Protein 6QP0 (pdb70)

Secondary structure (DSSP, 8-state):
-EEEEEESTTSSHHHHHHHHHHHHHHHHH---EEEEEETTTTT--GGGG---S--SSPPHHHHHHHHHHHHHHH-BTTEEEEEES----HHHHHHHHHHHHHTTS-EEEEEE-S-HHHHHHHHHHHHH-----SSPPPPHHHHHHHHHT-----TTSTTT-SEEEE-TT--HHHHHHHHHHHHHHT--

InterPro domains:
  IPR013641 Protein KTI12/L-seryl-tRNA(Sec) kinase [PF08433] (1-371)
  IPR027417 P-loop containing nucleoside triphosphate hydrolase [G3DSA:3.40.50.300] (1-270)
  IPR027417 P-loop containing nucleoside triphosphate hydrolase [SSF52540] (1-246)

Nearest PDB structures (foldseek):
  6qp0-assembly1_A  TM=1.005E+00  e=3.901E-40  Thermochaetoides thermophila
  9drz-assembly3_C  TM=7.271E-01  e=3.271E-06  Lichtheimia corymbifera
  2pez-assembly1_A  TM=6.808E-01  e=1.837E-05  Homo sapiens
  1x6v-assembly1_B  TM=7.126E-01  e=7.497E-05  Homo sapiens
  1m7h-assembly1_B  TM=6.352E-01  e=1.173E-04  Penicillium chrysogenum

Foldseek 3Di:
DEEAEAEAAQFCLVVLLVVLQVVQVCVVVCPAAEEEEECLVLVNWLVLQPDVDDDPDDHVVVSLVSLLVVCLVADALRYYYYYRYNCQDPVSLVVVCVSNVVRVFHYEYEYGGQDPVVSVVLLVVLVVPDGSDPSRHDDPNSRVVRVVSGHDQDCVDPSHPPYHYDHPPQDPVSSVVRSVVVVVRRDD

B-factor: mean 54.08, std 17.24, range [18.08, 136.38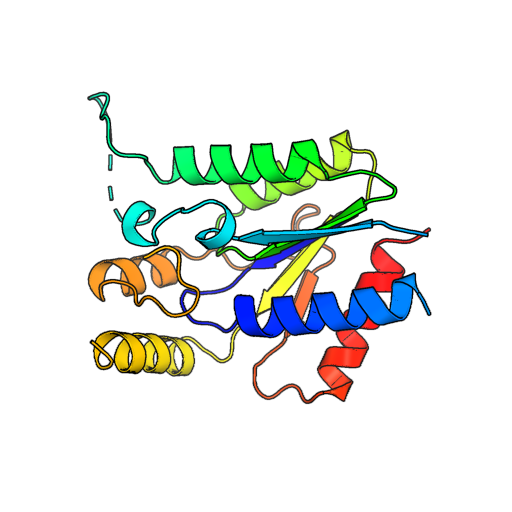]

Radius of gyration: 16.16 Å; Cα contacts (8 Å, |Δi|>4): 309; chains: 1; bounding box: 48×45×38 Å

Structure (mmCIF, N/CA/C/O backbone):
data_6QP0
#
_entry.id   6QP0
#
_cell.length_a   71.020
_cell.length_b   71.020
_cell.length_c   88.570
_cell.angle_alpha   90.00
_cell.angle_beta   90.00
_cell.angle_gamma   120.00
#
_symmetry.space_group_name_H-M   'P 31 2 1'
#
loop_
_entity.id
_entity.type
_entity.pdbx_description
1 polymer 'Putative chromatin binding protein'
2 non-polymer "ADENOSINE-5'-DIPHOSPHATE"
3 non-polymer 'ALUMINUM FLUORIDE'
4 non-polymer 'MAGNESIUM ION'
5 non-polymer '2-(N-MORPHOLINO)-ETHANESULFONIC ACID'
6 water water
#
loop_
_atom_site.group_PDB
_atom_site.id
_atom_site.type_symbol
_atom_site.label_atom_id
_atom_site.label_alt_id
_atom_site.label_comp_id
_atom_site.label_asym_id
_atom_site.label_entity_id
_atom_site.label_seq_id
_atom_site.pdbx_PDB_ins_code
_atom_site.Cartn_x
_atom_site.Cartn_y
_atom_site.Cartn_z
_atom_site.occupancy
_atom_site.B_iso_or_equiv
_atom_site.auth_seq_id
_atom_site.auth_comp_id
_atom_site.auth_asym_id
_atom_site.auth_atom_id
_atom_site.pdbx_PDB_model_num
ATOM 1 N N . PRO A 1 3 ? -11.140 48.096 38.303 1.00 43.10 2 PRO A N 1
ATOM 2 C CA . PRO A 1 3 ? -10.236 47.664 39.373 1.00 42.18 2 PRO A CA 1
ATOM 3 C C . PRO A 1 3 ? -9.546 46.339 39.088 1.00 40.37 2 PRO A C 1
ATOM 4 O O . PRO A 1 3 ? -10.096 45.492 38.387 1.00 40.52 2 PRO A O 1
ATOM 15 N N . LEU A 1 4 ? -8.347 46.171 39.639 1.00 38.89 3 LEU A N 1
ATOM 16 C CA . LEU A 1 4 ? -7.564 44.955 39.476 1.00 37.24 3 LEU A CA 1
ATOM 17 C C . LEU A 1 4 ? -7.374 44.297 40.834 1.00 37.67 3 LEU A C 1
ATOM 18 O O . LEU A 1 4 ? -7.049 44.971 41.818 1.00 38.21 3 LEU A O 1
ATOM 34 N N . ILE A 1 5 ? -7.579 42.986 40.883 1.00 37.78 4 ILE A N 1
ATOM 35 C CA . ILE A 1 5 ? -7.388 42.194 42.091 1.00 40.04 4 ILE A CA 1
ATOM 36 C C . ILE A 1 5 ? -6.374 41.112 41.749 1.00 39.01 4 ILE A C 1
ATOM 37 O O . ILE A 1 5 ? -6.695 40.155 41.032 1.00 37.27 4 ILE A O 1
ATOM 53 N N . VAL A 1 6 ? -5.154 41.263 42.253 1.00 42.27 5 VAL A N 1
ATOM 54 C CA . VAL A 1 6 ? -4.074 40.329 41.962 1.00 39.62 5 VAL A CA 1
ATOM 55 C C . VAL A 1 6 ? -4.145 39.194 42.977 1.00 39.32 5 VAL A C 1
ATOM 56 O O . VAL A 1 6 ? -3.844 39.382 44.158 1.00 41.09 5 VAL A O 1
ATOM 69 N N . VAL A 1 7 ? -4.558 38.020 42.519 1.00 33.85 6 VAL A N 1
ATOM 70 C CA . VAL A 1 7 ? -4.471 36.813 43.329 1.00 34.24 6 VAL A CA 1
ATOM 71 C C . VAL A 1 7 ? -3.039 36.298 43.277 1.00 32.47 6 VAL A C 1
ATOM 72 O O . VAL A 1 7 ? -2.337 36.449 42.271 1.00 31.06 6 VAL A O 1
ATOM 85 N N . THR A 1 8 ? -2.594 35.697 44.376 1.00 36.50 7 THR A N 1
ATOM 86 C CA . THR A 1 8 ? -1.229 35.198 44.454 1.00 36.61 7 THR A CA 1
ATOM 87 C C . THR A 1 8 ? -1.172 34.074 45.478 1.00 39.58 7 THR A C 1
ATOM 88 O O . THR A 1 8 ? -1.939 34.055 46.443 1.00 43.65 7 THR A O 1
ATOM 99 N N . GLY A 1 9 ? -0.255 33.146 45.251 1.00 36.91 8 GLY A N 1
ATOM 100 C CA . GLY A 1 9 ? -0.110 32.017 46.143 1.00 39.14 8 GLY A CA 1
ATOM 101 C C . GLY A 1 9 ? 0.819 30.987 45.543 1.00 40.13 8 GLY A C 1
ATOM 102 O O . GLY A 1 9 ? 1.322 31.137 44.426 1.00 37.76 8 GLY A O 1
ATOM 106 N N . LEU A 1 10 ? 1.039 29.934 46.316 1.00 47.05 9 LEU A N 1
ATOM 107 C CA . LEU A 1 10 ? 1.889 28.838 45.888 1.00 48.47 9 LEU A CA 1
ATOM 108 C C . LEU A 1 10 ? 1.159 27.980 44.866 1.00 46.99 9 LEU A C 1
ATOM 109 O O . LEU A 1 10 ? -0.056 28.086 44.689 1.00 49.96 9 LEU A O 1
ATOM 125 N N . PRO A 1 11 ? 1.884 27.114 44.164 1.00 40.66 10 PRO A N 1
ATOM 126 C CA . PRO A 1 11 ? 1.218 26.134 43.299 1.00 39.67 10 PRO A CA 1
ATOM 127 C C . PRO A 1 11 ? 0.267 25.261 44.105 1.00 41.34 10 PRO A C 1
ATOM 128 O O . PRO A 1 11 ? 0.624 24.732 45.159 1.00 39.73 10 PRO A O 1
ATOM 139 N N . SER A 1 12 ? -0.957 25.115 43.598 1.00 43.21 11 SER A N 1
ATOM 140 C CA . SER A 1 12 ? -1.972 24.272 44.230 1.00 47.39 11 SER A CA 1
ATOM 141 C C . SER A 1 12 ? -2.272 24.741 45.653 1.00 47.48 11 SER A C 1
ATOM 142 O O . SER A 1 12 ? -2.467 23.936 46.567 1.00 49.93 11 SER A O 1
ATOM 150 N N . SER A 1 13 ? -2.324 26.057 45.839 1.00 43.72 12 SER A N 1
ATOM 151 C CA . SER A 1 13 ? -2.604 26.651 47.138 1.00 42.46 12 SER A CA 1
ATOM 152 C C . SER A 1 13 ? -4.051 27.106 47.283 1.00 44.23 12 SER A C 1
ATOM 153 O O . SER A 1 13 ? -4.424 27.605 48.349 1.00 46.11 12 SER A O 1
ATOM 161 N N . GLY A 1 14 ? -4.867 26.947 46.248 1.00 39.47 13 GLY A N 1
ATOM 162 C CA . GLY A 1 14 ? -6.258 27.339 46.303 1.00 41.00 13 GLY A CA 1
ATOM 163 C C . GLY A 1 14 ? -6.597 28.642 45.614 1.00 40.49 13 GLY A C 1
ATOM 164 O O . GLY A 1 14 ? -7.660 29.207 45.897 1.00 42.28 13 GLY A O 1
ATOM 168 N N . LYS A 1 15 ? -5.735 29.134 44.723 1.00 47.89 14 LYS A N 1
ATOM 169 C CA . LYS A 1 15 ? -6.017 30.378 44.015 1.00 46.51 14 LYS A CA 1
ATOM 170 C C . LYS A 1 15 ? -7.326 30.281 43.241 1.00 46.80 14 LYS A C 1
ATOM 171 O O . LYS A 1 15 ? -8.232 31.105 43.415 1.00 46.95 14 LYS A O 1
ATOM 190 N N . THR A 1 16 ? -7.441 29.273 42.371 1.00 47.03 15 THR A N 1
ATOM 191 C CA . THR A 1 16 ? -8.634 29.145 41.541 1.00 47.39 15 THR A CA 1
ATOM 192 C C . THR A 1 16 ? -9.883 28.992 42.400 1.00 48.99 15 THR A C 1
ATOM 193 O O . THR A 1 16 ? -10.930 29.576 42.099 1.00 49.13 15 THR A O 1
ATOM 203 N N . THR A 1 17 ? -9.789 28.216 43.481 1.00 50.35 16 THR A N 1
ATOM 204 C CA . THR A 1 17 ? -10.946 27.999 44.341 1.00 52.08 16 THR A CA 1
ATOM 205 C C . THR A 1 17 ? -11.407 29.305 44.975 1.00 51.91 16 THR A C 1
ATOM 206 O O . THR A 1 17 ? -12.600 29.631 44.957 1.00 52.65 16 THR A O 1
ATOM 217 N N . ARG A 1 18 ? -10.471 30.075 45.536 1.00 51.07 17 ARG A N 1
ATOM 218 C CA . ARG A 1 18 ? -10.826 31.367 46.113 1.00 51.01 17 ARG A CA 1
ATOM 219 C C . ARG A 1 18 ? -11.234 32.371 45.041 1.00 49.79 17 ARG A C 1
ATOM 220 O O . ARG A 1 18 ? -12.118 33.202 45.278 1.00 50.31 17 ARG A O 1
ATOM 241 N N . ALA A 1 19 ? -10.607 32.316 43.862 1.00 48.31 18 ALA A N 1
ATOM 242 C CA . ALA A 1 19 ? -10.949 33.256 42.799 1.00 47.24 18 ALA A CA 1
ATOM 243 C C . ALA A 1 19 ? -12.394 33.078 42.348 1.00 48.24 18 ALA A C 1
ATOM 244 O O . ALA A 1 19 ? -13.095 34.061 42.080 1.00 48.19 18 ALA A O 1
ATOM 251 N N . ARG A 1 20 ? -12.857 31.830 42.251 1.00 51.01 19 ARG A N 1
ATOM 252 C CA . ARG A 1 20 ? -14.256 31.584 41.920 1.00 53.57 19 ARG A CA 1
ATOM 253 C C . ARG A 1 20 ? -15.175 32.213 42.958 1.00 56.24 19 ARG A C 1
ATOM 254 O O . ARG A 1 20 ? -16.129 32.921 42.615 1.00 57.27 19 ARG A O 1
ATOM 275 N N . GLN A 1 21 ? -14.898 31.962 44.242 1.00 56.31 20 GLN A N 1
ATOM 276 C CA . GLN A 1 21 ? -15.695 32.555 45.310 1.00 56.33 20 GLN A CA 1
ATOM 277 C C . GLN A 1 21 ? -15.721 34.073 45.197 1.00 54.51 20 GLN A C 1
ATOM 278 O O . GLN A 1 21 ? -16.783 34.696 45.333 1.00 55.74 20 GLN A O 1
ATOM 292 N N . LEU A 1 22 ? -14.564 34.686 44.947 1.00 51.64 21 LEU A N 1
ATOM 293 C CA . LEU A 1 22 ? -14.515 36.133 44.781 1.00 50.94 21 LEU A CA 1
ATOM 294 C C . LEU A 1 22 ? -15.396 36.580 43.623 1.00 50.71 21 LEU A C 1
ATOM 295 O O . LEU A 1 22 ? -16.132 37.568 43.739 1.00 51.36 21 LEU A O 1
ATOM 311 N N . TYR A 1 23 ? -15.333 35.868 42.494 1.00 49.96 22 TYR A N 1
ATOM 312 C CA . TYR A 1 23 ? -16.179 36.198 41.352 1.00 49.92 22 TYR A CA 1
ATOM 313 C C . TYR A 1 23 ? -17.651 36.160 41.740 1.00 51.83 22 TYR A C 1
ATOM 314 O O . TYR A 1 23 ? -18.383 37.137 41.542 1.00 52.27 22 TYR A O 1
ATOM 332 N N . ALA A 1 24 ? -18.104 35.033 42.296 1.00 53.13 23 ALA A N 1
ATOM 333 C CA . ALA A 1 24 ? -19.493 34.921 42.725 1.00 55.12 23 ALA A CA 1
ATOM 334 C C . ALA A 1 24 ? -19.865 36.043 43.683 1.00 55.99 23 ALA A C 1
ATOM 335 O O . ALA A 1 24 ? -20.936 36.647 43.562 1.00 57.08 23 ALA A O 1
ATOM 342 N N . TYR A 1 25 ? -18.987 36.341 44.645 1.00 55.67 24 TYR A N 1
ATOM 343 C CA . TYR A 1 25 ? -19.235 37.458 45.550 1.00 58.88 24 TYR A CA 1
ATOM 344 C C . TYR A 1 25 ? -19.369 38.763 44.775 1.00 59.76 24 TYR A C 1
ATOM 345 O O . TYR A 1 25 ? -20.344 39.502 44.941 1.00 59.41 24 TYR A O 1
ATOM 363 N N . LEU A 1 26 ? -18.388 39.069 43.926 1.00 66.01 25 LEU A N 1
ATOM 364 C CA . LEU A 1 26 ? -18.442 40.303 43.154 1.00 59.89 25 LEU A CA 1
ATOM 365 C C . LEU A 1 26 ? -19.625 40.329 42.199 1.00 59.03 25 LEU A C 1
ATOM 366 O O . LEU A 1 26 ? -20.069 41.415 41.811 1.00 54.57 25 LEU A O 1
ATOM 382 N N . GLU A 1 27 ? -20.153 39.165 41.817 1.00 54.61 26 GLU A N 1
ATOM 383 C CA . GLU A 1 27 ? -21.318 39.140 40.941 1.00 58.46 26 GLU A CA 1
ATOM 384 C C . GLU A 1 27 ? -22.572 39.582 41.686 1.00 62.56 26 GLU A C 1
ATOM 385 O O . GLU A 1 27 ? -23.363 40.376 41.163 1.00 59.63 26 GLU A O 1
ATOM 397 N N . GLU A 1 28 ? -22.770 39.089 42.913 1.00 71.47 27 GLU A N 1
ATOM 398 C CA . GLU A 1 28 ? -23.928 39.513 43.694 1.00 78.37 27 GLU A CA 1
ATOM 399 C C . GLU A 1 28 ? -23.824 40.987 44.063 1.00 80.26 27 GLU A C 1
ATOM 400 O O . GLU A 1 28 ? -24.835 41.696 44.104 1.00 84.21 27 GLU A O 1
ATOM 412 N N . ARG A 1 29 ? -22.607 41.469 44.324 1.00 73.93 28 ARG A N 1
ATOM 413 C CA . ARG A 1 29 ? -22.436 42.843 44.785 1.00 72.49 28 ARG A CA 1
ATOM 414 C C . ARG A 1 29 ? -22.645 43.839 43.651 1.00 69.68 28 ARG A C 1
ATOM 415 O O . ARG A 1 29 ? -23.182 44.930 43.868 1.00 70.87 28 ARG A O 1
ATOM 436 N N . ILE A 1 30 ? -22.225 43.488 42.431 1.00 65.27 29 ILE A N 1
ATOM 437 C CA . ILE A 1 30 ? -22.414 44.387 41.295 1.00 65.08 29 ILE A CA 1
ATOM 438 C C . ILE A 1 30 ? -23.894 44.505 40.951 1.00 69.00 29 ILE A C 1
ATOM 439 O O . ILE A 1 30 ? -24.400 45.603 40.692 1.00 66.40 29 ILE A O 1
ATOM 455 N N . ALA A 1 31 ? -24.608 43.378 40.929 1.00 74.60 30 ALA A N 1
ATOM 456 C CA . ALA A 1 31 ? -26.058 43.408 40.807 1.00 82.82 30 ALA A CA 1
ATOM 457 C C . ALA A 1 31 ? -26.734 43.750 42.126 1.00 90.48 30 ALA A C 1
ATOM 458 O O . ALA A 1 31 ? -27.887 44.197 42.122 1.00 89.80 30 ALA A O 1
ATOM 465 N N . SER A 1 32 ? -26.045 43.550 43.246 1.00 92.62 31 SER A N 1
ATOM 466 C CA . SER A 1 32 ? -26.575 43.884 44.563 1.00 99.53 31 SER A CA 1
ATOM 467 C C . SER A 1 32 ? -27.812 43.050 44.875 1.00 103.54 31 SER A C 1
ATOM 468 O O . SER A 1 32 ? -27.727 42.038 45.572 1.00 103.72 31 SER A O 1
ATOM 476 N N . GLN A 1 70 ? -22.315 50.978 37.836 1.00 81.24 69 GLN A N 1
ATOM 477 C CA . GLN A 1 70 ? -22.041 49.562 38.052 1.00 78.02 69 GLN A CA 1
ATOM 478 C C . GLN A 1 70 ? -20.733 49.162 37.374 1.00 73.44 69 GLN A C 1
ATOM 479 O O . GLN A 1 70 ? -20.041 50.003 36.799 1.00 75.42 69 GLN A O 1
ATOM 492 N N . TYR A 1 71 ? -20.406 47.872 37.432 1.00 64.23 70 TYR A N 1
ATOM 493 C CA . TYR A 1 71 ? -19.117 47.382 36.973 1.00 55.54 70 TYR A CA 1
ATOM 494 C C . TYR A 1 71 ? -19.286 46.199 36.030 1.00 52.44 70 TYR A C 1
ATOM 495 O O . TYR A 1 71 ? -20.348 45.576 35.954 1.00 52.66 70 TYR A O 1
ATOM 513 N N . ARG A 1 72 ? -18.209 45.909 35.305 1.00 47.17 71 ARG A N 1
ATOM 514 C CA . ARG A 1 72 ? -18.061 44.681 34.538 1.00 45.93 71 ARG A CA 1
ATOM 515 C C . ARG A 1 72 ? -17.064 43.777 35.253 1.00 43.36 71 ARG A C 1
ATOM 516 O O . ARG A 1 72 ? -16.058 44.253 35.791 1.00 39.61 71 ARG A O 1
ATOM 537 N N . LEU A 1 73 ? -17.340 42.477 35.251 1.00 46.47 72 LEU A N 1
ATOM 538 C CA . LEU A 1 73 ? -16.540 41.497 35.976 1.00 47.49 72 LEU A CA 1
ATOM 539 C C . LEU A 1 73 ? -15.777 40.626 34.986 1.00 47.46 72 LEU A C 1
ATOM 540 O O . LEU A 1 73 ? -16.382 40.007 34.105 1.00 47.47 72 LEU A O 1
ATOM 556 N N . HIS A 1 74 ? -14.455 40.576 35.141 1.00 45.66 73 HIS A N 1
ATOM 557 C CA . HIS A 1 74 ? -13.590 39.778 34.285 1.00 44.74 73 HIS A CA 1
ATOM 558 C C . HIS A 1 74 ? -12.765 38.815 35.130 1.00 41.01 73 HIS A C 1
ATOM 559 O O . HIS A 1 74 ? -12.354 39.139 36.248 1.00 42.08 73 HIS A O 1
ATOM 573 N N . TYR A 1 75 ? -12.519 37.628 34.577 1.00 39.05 74 TYR A N 1
ATOM 574 C CA . TYR A 1 75 ? -11.704 36.607 35.220 1.00 37.40 74 TYR A CA 1
ATOM 575 C C . TYR A 1 75 ? -10.655 36.113 34.235 1.00 37.67 74 TYR A C 1
ATOM 576 O O . TYR A 1 75 ? -10.990 35.728 33.110 1.00 39.23 74 TYR A O 1
ATOM 594 N N . ILE A 1 76 ? -9.394 36.117 34.662 1.00 36.06 75 ILE A N 1
ATOM 595 C CA . ILE A 1 76 ? -8.274 35.697 33.830 1.00 38.05 75 ILE A CA 1
ATOM 596 C C . ILE A 1 76 ? -7.413 34.728 34.626 1.00 38.22 75 ILE A C 1
ATOM 597 O O . ILE A 1 76 ? -7.239 34.889 35.838 1.00 36.61 75 ILE A O 1
ATOM 613 N N . SER A 1 77 ? -6.863 33.727 33.941 1.00 42.18 76 SER A N 1
ATOM 614 C CA . SER A 1 77 ? -5.996 32.748 34.573 1.00 43.98 76 SER A CA 1
ATOM 615 C C . SER A 1 77 ? -5.065 32.169 33.519 1.00 41.89 76 SER A C 1
ATOM 616 O O . SER A 1 77 ? -5.245 32.383 32.317 1.00 43.41 76 SER A O 1
ATOM 624 N N . ASP A 1 78 ? -4.052 31.432 33.983 1.00 35.95 77 ASP A N 1
ATOM 625 C CA . ASP A 1 78 ? -3.191 30.701 33.061 1.00 33.10 77 ASP A CA 1
ATOM 626 C C . ASP A 1 78 ? -4.014 29.772 32.176 1.00 35.45 77 ASP A C 1
ATOM 627 O O . ASP A 1 78 ? -3.737 29.631 30.978 1.00 33.71 77 ASP A O 1
ATOM 636 N N . ALA A 1 79 ? -5.046 29.144 32.747 1.00 40.32 78 ALA A N 1
ATOM 637 C CA . ALA A 1 79 ? -5.859 28.199 31.990 1.00 44.20 78 ALA A CA 1
ATOM 638 C C . ALA A 1 79 ? -6.696 28.905 30.930 1.00 43.58 78 ALA A C 1
ATOM 639 O O . ALA A 1 79 ? -6.830 28.407 29.806 1.00 45.85 78 ALA A O 1
ATOM 646 N N . THR A 1 80 ? -7.275 30.062 31.268 1.00 39.62 79 THR A N 1
ATOM 647 C CA . THR A 1 80 ? -8.073 30.795 30.291 1.00 37.53 79 THR A CA 1
ATOM 648 C C . THR A 1 80 ? -7.221 31.260 29.117 1.00 33.94 79 THR A C 1
ATOM 649 O O . THR A 1 80 ? -7.718 31.361 27.991 1.00 33.59 79 THR A O 1
ATOM 660 N N . LEU A 1 81 ? -5.948 31.554 29.364 1.00 31.59 80 LEU A N 1
ATOM 661 C CA . LEU A 1 81 ? -5.012 31.942 28.322 1.00 30.96 80 LEU A CA 1
ATOM 662 C C . LEU A 1 81 ? -4.230 30.757 27.774 1.00 31.50 80 LEU A C 1
ATOM 663 O O . LEU A 1 81 ? -3.281 30.955 27.009 1.00 32.38 80 LEU A O 1
ATOM 679 N N . SER A 1 82 ? -4.605 29.537 28.149 1.00 34.68 81 SER A N 1
ATOM 680 C CA . SER A 1 82 ? -3.939 28.329 27.668 1.00 38.12 81 SER A CA 1
ATOM 681 C C . SER A 1 82 ? -2.435 28.397 27.922 1.00 37.99 81 SER A C 1
ATOM 682 O O . SER A 1 82 ? -1.615 28.095 27.052 1.00 38.90 81 SER A O 1
ATOM 690 N N . ILE A 1 83 ? -2.076 28.804 29.135 1.00 36.07 82 ILE A N 1
ATOM 691 C CA . ILE A 1 83 ? -0.687 28.855 29.574 1.00 35.00 82 ILE A CA 1
ATOM 692 C C . ILE A 1 83 ? -0.447 27.633 30.451 1.00 37.39 82 ILE A C 1
ATOM 693 O O . ILE A 1 83 ? -0.920 27.572 31.592 1.00 38.34 82 ILE A O 1
ATOM 709 N N . SER A 1 84 ? 0.281 26.655 29.923 1.00 37.26 83 SER A N 1
ATOM 710 C CA . SER A 1 84 ? 0.573 25.449 30.683 1.00 37.74 83 SER A CA 1
ATOM 711 C C . SER A 1 84 ? 1.482 25.767 31.866 1.00 37.68 83 SER A C 1
ATOM 712 O O . SER A 1 84 ? 2.282 26.707 31.833 1.00 35.59 83 SER A O 1
ATOM 720 N N . ARG A 1 85 ? 1.352 24.964 32.924 1.00 41.50 84 ARG A N 1
ATOM 721 C CA . ARG A 1 85 ? 2.163 25.146 34.121 1.00 43.05 84 ARG A CA 1
ATOM 722 C C . ARG A 1 85 ? 3.640 24.868 33.884 1.00 43.80 84 ARG A C 1
ATOM 723 O O . ARG A 1 85 ? 4.460 25.197 34.748 1.00 43.18 84 ARG A O 1
ATOM 744 N N . SER A 1 86 ? 4.001 24.275 32.746 1.00 45.95 85 SER A N 1
ATOM 745 C CA . SER A 1 86 ? 5.390 23.932 32.473 1.00 45.45 85 SER A CA 1
ATOM 746 C C . SER A 1 86 ? 6.237 25.134 32.078 1.00 42.03 85 SER A C 1
ATOM 747 O O . SER A 1 86 ? 7.462 25.000 31.982 1.00 44.09 85 SER A O 1
ATOM 755 N N . VAL A 1 87 ? 5.626 26.301 31.856 1.00 36.44 86 VAL A N 1
ATOM 756 C CA . VAL A 1 87 ? 6.396 27.495 31.540 1.00 35.72 86 VAL A CA 1
ATOM 757 C C . VAL A 1 87 ? 7.270 27.929 32.712 1.00 35.77 86 VAL A C 1
ATOM 758 O O . VAL A 1 87 ? 8.205 28.717 32.526 1.00 35.73 86 VAL A O 1
ATOM 771 N N . TYR A 1 88 ? 6.993 27.433 33.915 1.00 39.61 87 TYR A N 1
ATOM 772 C CA . TYR A 1 88 ? 7.669 27.883 35.124 1.00 40.53 87 TYR A CA 1
ATOM 773 C C . TYR A 1 88 ? 8.915 27.069 35.452 1.00 44.06 87 TYR A C 1
ATOM 774 O O . TYR A 1 88 ? 9.440 27.187 36.564 1.00 44.96 87 TYR A O 1
ATOM 792 N N . ASP A 1 89 ? 9.406 26.265 34.514 1.00 48.09 88 ASP A N 1
ATOM 793 C CA . ASP A 1 89 ? 10.637 25.509 34.714 1.00 51.57 88 ASP A CA 1
ATOM 794 C C . ASP A 1 89 ? 11.855 26.371 34.396 1.00 52.53 88 ASP A C 1
ATOM 795 O O . ASP A 1 89 ? 12.969 26.077 34.832 1.00 54.36 88 ASP A O 1
ATOM 804 N N . ALA A 1 97 ? 19.181 30.832 27.187 1.00 69.33 96 ALA A N 1
ATOM 805 C CA . ALA A 1 97 ? 19.108 32.266 27.441 1.00 69.68 96 ALA A CA 1
ATOM 806 C C . ALA A 1 97 ? 19.723 33.048 26.283 1.00 72.34 96 ALA A C 1
ATOM 807 O O . ALA A 1 97 ? 19.106 33.971 25.750 1.00 71.70 96 ALA A O 1
ATOM 813 N N . HIS A 1 98 ? 20.947 32.673 25.901 1.00 76.10 97 HIS A N 1
ATOM 814 C CA . HIS A 1 98 ? 21.617 33.297 24.767 1.00 76.07 97 HIS A CA 1
ATOM 815 C C . HIS A 1 98 ? 21.023 32.884 23.427 1.00 71.89 97 HIS A C 1
ATOM 816 O O . HIS A 1 98 ? 21.394 33.464 22.401 1.00 73.47 97 HIS A O 1
ATOM 830 N N . VAL A 1 99 ? 20.127 31.902 23.410 1.00 66.93 98 VAL A N 1
ATOM 831 C CA . VAL A 1 99 ? 19.518 31.404 22.184 1.00 64.08 98 VAL A CA 1
ATOM 832 C C . VAL A 1 99 ? 18.029 31.712 22.216 1.00 62.49 98 VAL A C 1
ATOM 833 O O . VAL A 1 99 ? 17.373 31.554 23.252 1.00 59.67 98 VAL A O 1
ATOM 846 N N . ARG A 1 100 ? 17.499 32.153 21.079 1.00 66.67 99 ARG A N 1
ATOM 847 C CA . ARG A 1 100 ? 16.068 32.386 20.944 1.00 66.82 99 ARG A CA 1
ATOM 848 C C . ARG A 1 100 ? 15.364 31.056 20.700 1.00 65.36 99 ARG A C 1
ATOM 849 O O . ARG A 1 100 ? 15.757 30.289 19.815 1.00 69.28 99 ARG A O 1
ATOM 861 N N . SER A 1 101 ? 14.331 30.782 21.490 1.00 58.56 100 SER A N 1
ATOM 862 C CA . SER A 1 101 ? 13.579 29.540 21.403 1.00 54.00 100 SER A CA 1
ATOM 863 C C . SER A 1 101 ? 12.179 29.804 20.867 1.00 51.82 100 SER A C 1
ATOM 864 O O . SER A 1 101 ? 11.678 30.931 20.896 1.00 53.03 100 SER A O 1
ATOM 872 N N . ALA A 1 102 ? 11.550 28.741 20.364 1.00 49.79 101 ALA A N 1
ATOM 873 C CA . ALA A 1 102 ? 10.172 28.821 19.901 1.00 46.07 101 ALA A CA 1
ATOM 874 C C . ALA A 1 102 ? 9.166 28.468 20.988 1.00 44.83 101 ALA A C 1
ATOM 875 O O . ALA A 1 102 ? 8.001 28.871 20.891 1.00 44.73 101 ALA A O 1
ATOM 882 N N . ASN A 1 103 ? 9.582 27.734 22.014 1.00 44.63 102 ASN A N 1
ATOM 883 C CA . ASN A 1 103 ? 8.691 27.389 23.111 1.00 44.42 102 ASN A CA 1
ATOM 884 C C . ASN A 1 103 ? 8.534 28.575 24.054 1.00 43.31 102 ASN A C 1
ATOM 885 O O . ASN A 1 103 ? 9.510 29.245 24.405 1.00 45.37 102 ASN A O 1
ATOM 896 N N . ALA A 1 104 ? 7.293 28.831 24.462 1.00 40.16 103 ALA A N 1
ATOM 897 C CA . ALA A 1 104 ? 7.003 30.001 25.276 1.00 38.36 103 ALA A CA 1
ATOM 898 C C . ALA A 1 104 ? 7.745 29.935 26.605 1.00 37.20 103 ALA A C 1
ATOM 899 O O . ALA A 1 104 ? 7.869 28.871 27.219 1.00 36.26 103 ALA A O 1
ATOM 906 N N . SER A 1 105 ? 8.243 31.087 27.040 1.00 38.61 104 SER A N 1
ATOM 907 C CA . SER A 1 105 ? 8.934 31.221 28.311 1.00 39.41 104 SER A CA 1
ATOM 908 C C . SER A 1 105 ? 7.992 31.798 29.362 1.00 39.99 104 SER A C 1
ATOM 909 O O . SER A 1 105 ? 6.902 32.291 29.059 1.00 41.38 104 SER A O 1
ATOM 917 N N . GLU A 1 106 ? 8.430 31.730 30.620 1.00 36.92 105 GLU A N 1
ATOM 918 C CA . GLU A 1 106 ? 7.663 32.340 31.699 1.00 35.63 105 GLU A CA 1
ATOM 919 C C . GLU A 1 106 ? 7.484 33.833 31.459 1.00 33.29 105 GLU A C 1
ATOM 920 O O . GLU A 1 106 ? 6.422 34.396 31.749 1.00 31.37 105 GLU A O 1
ATOM 932 N N . LYS A 1 107 ? 8.515 34.491 30.924 1.00 35.99 106 LYS A N 1
ATOM 933 C CA . LYS A 1 107 ? 8.403 35.903 30.572 1.00 38.43 106 LYS A CA 1
ATOM 934 C C . LYS A 1 107 ? 7.297 36.128 29.550 1.00 39.33 106 LYS A C 1
ATOM 935 O O . LYS A 1 107 ? 6.579 37.133 29.613 1.00 39.31 106 LYS A O 1
ATOM 954 N N . ASP A 1 108 ? 7.145 35.205 28.596 1.00 38.12 107 ASP A N 1
ATOM 955 C CA . ASP A 1 108 ? 6.044 35.299 27.644 1.00 36.53 107 ASP A CA 1
ATOM 956 C C . ASP A 1 108 ? 4.698 35.071 28.323 1.00 35.65 107 ASP A C 1
ATOM 957 O O . ASP A 1 108 ? 3.691 35.658 27.913 1.00 34.24 107 ASP A O 1
ATOM 966 N N . ALA A 1 109 ? 4.657 34.220 29.353 1.00 35.59 108 ALA A N 1
ATOM 967 C CA . ALA A 1 109 ? 3.423 34.040 30.109 1.00 34.53 108 ALA A CA 1
ATOM 968 C C . ALA A 1 109 ? 2.991 35.347 30.762 1.00 33.25 108 ALA A C 1
ATOM 969 O O . ALA A 1 109 ? 1.807 35.701 30.739 1.00 32.69 108 ALA A O 1
ATOM 976 N N . ARG A 1 110 ? 3.941 36.078 31.352 1.00 31.38 109 ARG A N 1
ATOM 977 C CA . ARG A 1 110 ? 3.616 37.372 31.940 1.00 30.63 109 ARG A CA 1
ATOM 978 C C . ARG A 1 110 ? 3.174 38.361 30.868 1.00 29.49 109 ARG A C 1
ATOM 979 O O . ARG A 1 110 ? 2.273 39.176 31.100 1.00 29.26 109 ARG A O 1
ATOM 1000 N N . ALA A 1 111 ? 3.793 38.302 29.689 1.00 29.92 110 ALA A N 1
ATOM 1001 C CA . ALA A 1 111 ? 3.332 39.123 28.575 1.00 30.06 110 ALA A CA 1
ATOM 1002 C C . ALA A 1 111 ? 1.876 38.814 28.247 1.00 29.67 110 ALA A C 1
ATOM 1003 O O . ALA A 1 111 ? 1.050 39.724 28.111 1.00 29.66 110 ALA A O 1
ATOM 1010 N N . ALA A 1 112 ? 1.541 37.526 28.133 1.00 29.55 111 ALA A N 1
ATOM 1011 C CA . ALA A 1 112 ? 0.167 37.136 27.839 1.00 29.47 111 ALA A CA 1
ATOM 1012 C C . ALA A 1 112 ? -0.785 37.641 28.914 1.00 29.54 111 ALA A C 1
ATOM 1013 O O . ALA A 1 112 ? -1.837 38.216 28.610 1.00 29.14 111 ALA A O 1
ATOM 1020 N N . LEU A 1 113 ? -0.430 37.432 30.184 1.00 31.62 112 LEU A N 1
ATOM 1021 C CA . LEU A 1 113 ? -1.266 37.911 31.279 1.00 31.77 112 LEU A CA 1
ATOM 1022 C C . LEU A 1 113 ? -1.417 39.425 31.221 1.00 31.35 112 LEU A C 1
ATOM 1023 O O . LEU A 1 113 ? -2.526 39.957 31.344 1.00 30.90 112 LEU A O 1
ATOM 1039 N N . TYR A 1 114 ? -0.306 40.137 31.024 1.00 30.41 113 TYR A N 1
ATOM 1040 C CA . TYR A 1 114 ? -0.351 41.594 31.000 1.00 30.41 113 TYR A CA 1
ATOM 1041 C C . TYR A 1 114 ? -1.313 42.093 29.928 1.00 30.81 113 TYR A C 1
ATOM 1042 O O . TYR A 1 114 ? -2.131 42.987 30.178 1.00 30.17 113 TYR A O 1
ATOM 1060 N N . ALA A 1 115 ? -1.239 41.514 28.726 1.00 31.26 114 ALA A N 1
ATOM 1061 C CA . ALA A 1 115 ? -2.106 41.948 27.636 1.00 31.28 114 ALA A CA 1
ATOM 1062 C C . ALA A 1 115 ? -3.570 41.669 27.952 1.00 30.21 114 ALA A C 1
ATOM 1063 O O . ALA A 1 115 ? -4.438 42.525 27.742 1.00 30.79 114 ALA A O 1
ATOM 1070 N N . ALA A 1 116 ? -3.865 40.467 28.454 1.00 29.77 115 ALA A N 1
ATOM 1071 C CA . ALA A 1 116 ? -5.243 40.116 28.779 1.00 29.96 115 ALA A CA 1
ATOM 1072 C C . ALA A 1 116 ? -5.858 41.117 29.748 1.00 30.30 115 ALA A C 1
ATOM 1073 O O . ALA A 1 116 ? -7.028 41.491 29.605 1.00 30.91 115 ALA A O 1
ATOM 1080 N N . VAL A 1 117 ? -5.090 41.560 30.745 1.00 30.08 116 VAL A N 1
ATOM 1081 C CA . VAL A 1 117 ? -5.612 42.522 31.710 1.00 30.54 116 VAL A CA 1
ATOM 1082 C C . VAL A 1 117 ? -5.821 43.878 31.046 1.00 31.35 116 VAL A C 1
ATOM 1083 O O . VAL A 1 117 ? -6.871 44.512 31.208 1.00 32.14 116 VAL A O 1
ATOM 1096 N N . LYS A 1 118 ? -4.830 44.339 30.279 1.00 34.54 117 LYS A N 1
ATOM 1097 C CA . LYS A 1 118 ? -4.923 45.661 29.671 1.00 38.39 117 LYS A CA 1
ATOM 1098 C C . LYS A 1 118 ? -6.133 45.778 28.754 1.00 39.68 117 LYS A C 1
ATOM 1099 O O . LYS A 1 118 ? -6.708 46.864 28.622 1.00 41.34 117 LYS A O 1
ATOM 1118 N N . ARG A 1 119 ? -6.538 44.676 28.118 1.00 38.03 118 ARG A N 1
ATOM 1119 C CA . ARG A 1 119 ? -7.659 44.723 27.188 1.00 40.36 118 ARG A CA 1
ATOM 1120 C C . ARG A 1 119 ? -8.989 44.991 27.880 1.00 42.22 118 ARG A C 1
ATOM 1121 O O . ARG A 1 119 ? -9.913 45.494 27.232 1.00 43.58 118 ARG A O 1
ATOM 1142 N N . VAL A 1 120 ? -9.110 44.676 29.170 1.00 45.95 119 VAL A N 1
ATOM 1143 C CA . VAL A 1 120 ? -10.388 44.784 29.863 1.00 48.01 119 VAL A CA 1
ATOM 1144 C C . VAL A 1 120 ? -10.285 45.716 31.063 1.00 47.34 119 VAL A C 1
ATOM 1145 O O . VAL A 1 120 ? -11.242 46.425 31.391 1.00 50.81 119 VAL A O 1
ATOM 1158 N N . LEU A 1 121 ? -9.129 45.726 31.724 1.00 43.07 120 LEU A N 1
ATOM 1159 C CA . LEU A 1 121 ? -8.995 46.463 32.975 1.00 42.92 120 LEU A CA 1
ATOM 1160 C C . LEU A 1 121 ? -9.281 47.944 32.763 1.00 45.00 120 LEU A C 1
ATOM 1161 O O . LEU A 1 121 ? -8.766 48.564 31.827 1.00 45.26 120 LEU A O 1
ATOM 1177 N N . GLY A 1 122 ? -10.105 48.508 33.643 1.00 49.64 121 GLY A N 1
ATOM 1178 C CA . GLY A 1 122 ? -10.442 49.909 33.597 1.00 51.34 121 GLY A CA 1
ATOM 1179 C C . GLY A 1 122 ? -11.165 50.356 34.850 1.00 51.00 121 GLY A C 1
ATOM 1180 O O . GLY A 1 122 ? -11.469 49.553 35.738 1.00 51.96 121 GLY A O 1
ATOM 1184 N N . PRO A 1 123 ? -11.454 51.656 34.948 1.00 45.47 122 PRO A N 1
ATOM 1185 C CA . PRO A 1 123 ? -12.161 52.155 36.139 1.00 44.68 122 PRO A CA 1
ATOM 1186 C C . PRO A 1 123 ? -13.484 51.459 36.403 1.00 45.72 122 PRO A C 1
ATOM 1187 O O . PRO A 1 123 ? -13.855 51.280 37.571 1.00 46.13 122 PRO A O 1
ATOM 1198 N N . LYS A 1 124 ? -14.211 51.063 35.360 1.00 48.49 123 LYS A N 1
ATOM 1199 C CA . LYS A 1 124 ? -15.507 50.419 35.512 1.00 50.33 123 LYS A CA 1
ATOM 1200 C C . LYS A 1 124 ? -15.443 48.910 35.306 1.00 48.29 123 LYS A C 1
ATOM 1201 O O . LYS A 1 124 ? -16.490 48.261 35.223 1.00 47.32 123 LYS A O 1
ATOM 1210 N N . ASP A 1 125 ? -14.243 48.340 35.228 1.00 47.27 124 ASP A N 1
ATOM 1211 C CA . ASP A 1 125 ? -14.061 46.919 34.948 1.00 46.49 124 ASP A CA 1
ATOM 1212 C C . ASP A 1 125 ? -13.229 46.298 36.061 1.00 45.80 124 ASP A C 1
ATOM 1213 O O . ASP A 1 125 ? -12.048 46.626 36.218 1.00 46.19 124 ASP A O 1
ATOM 1222 N N . ILE A 1 126 ? -13.842 45.400 36.822 1.00 43.73 125 ILE A N 1
ATOM 1223 C CA . ILE A 1 126 ? -13.152 44.680 37.885 1.00 41.96 125 ILE A CA 1
ATOM 1224 C C . ILE A 1 126 ? -12.546 43.418 37.289 1.00 38.77 125 ILE A C 1
ATOM 1225 O O . ILE A 1 126 ? -13.247 42.618 36.659 1.00 39.85 125 ILE A O 1
ATOM 1241 N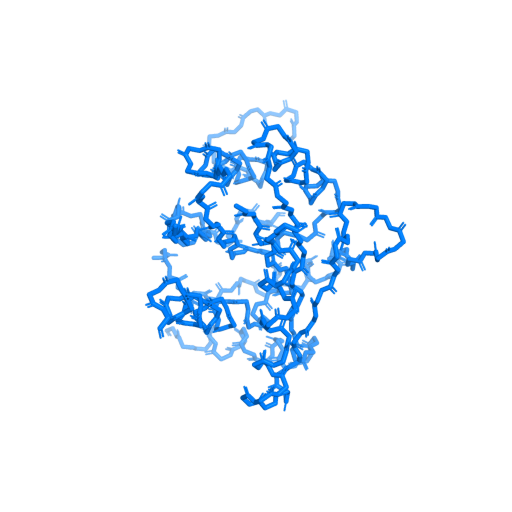 N . VAL A 1 127 ? -11.242 43.241 37.488 1.00 34.93 126 VAL A N 1
ATOM 1242 C CA . VAL A 1 127 ? -10.487 42.154 36.876 1.00 33.39 126 VAL A CA 1
ATOM 1243 C C . VAL A 1 127 ? -9.866 41.308 37.978 1.00 32.73 126 VAL A C 1
ATOM 1244 O O . VAL A 1 127 ? -9.161 41.831 38.849 1.00 32.56 126 VAL A O 1
ATOM 1257 N N . ILE A 1 128 ? -10.127 40.004 37.931 1.00 33.30 127 ILE A N 1
ATOM 1258 C CA . ILE A 1 128 ? -9.528 39.038 38.843 1.00 34.50 127 ILE A CA 1
ATOM 1259 C C . ILE A 1 128 ? -8.445 38.285 38.083 1.00 34.00 127 ILE A C 1
ATOM 1260 O O . ILE A 1 128 ? -8.741 37.566 37.121 1.00 34.79 127 ILE A O 1
ATOM 1276 N N . LEU A 1 129 ? -7.196 38.429 38.518 1.00 32.06 128 LEU A N 1
ATOM 1277 C CA . LEU A 1 129 ? -6.062 37.758 37.886 1.00 31.39 128 LEU A CA 1
ATOM 1278 C C . LEU A 1 129 ? -5.685 36.560 38.754 1.00 31.56 128 LEU A C 1
ATOM 1279 O O . LEU A 1 129 ? -5.002 36.704 39.771 1.00 30.05 128 LEU A O 1
ATOM 1295 N N . ASP A 1 130 ? -6.140 35.377 38.346 1.00 31.24 129 ASP A N 1
ATOM 1296 C CA . ASP A 1 130 ? -5.869 34.129 39.060 1.00 31.64 129 ASP A CA 1
ATOM 1297 C C . ASP A 1 130 ? -4.613 33.508 38.463 1.00 33.63 129 ASP A C 1
ATOM 1298 O O . ASP A 1 130 ? -4.661 32.776 37.473 1.00 35.30 129 ASP A O 1
ATOM 1307 N N . SER A 1 131 ? -3.471 33.803 39.078 1.00 36.45 130 SER A N 1
ATOM 1308 C CA . SER A 1 131 ? -2.206 33.221 38.658 1.00 37.51 130 SER A CA 1
ATOM 1309 C C . SER A 1 131 ? -1.239 33.278 39.830 1.00 35.93 130 SER A C 1
ATOM 1310 O O . SER A 1 131 ? -1.456 34.011 40.799 1.00 36.96 130 SER A O 1
ATOM 1318 N N . LEU A 1 132 ? -0.167 32.489 39.729 1.00 30.58 131 LEU A N 1
ATOM 1319 C CA . LEU A 1 132 ? 0.845 32.469 40.780 1.00 30.87 131 LEU A CA 1
ATOM 1320 C C . LEU A 1 132 ? 1.252 33.886 41.172 1.00 31.76 131 LEU A C 1
ATOM 1321 O O . LEU A 1 132 ? 1.310 34.221 42.360 1.00 30.50 131 LEU A O 1
ATOM 1337 N N . ASN A 1 133 ? 1.520 34.736 40.181 1.00 35.24 132 ASN A N 1
ATOM 1338 C CA . ASN A 1 133 ? 1.858 36.141 40.410 1.00 36.64 132 ASN A CA 1
ATOM 1339 C C . ASN A 1 133 ? 2.820 36.283 41.586 1.00 38.08 132 ASN A C 1
ATOM 1340 O O . ASN A 1 133 ? 2.626 37.089 42.497 1.00 37.59 132 ASN A O 1
ATOM 1351 N N . TYR A 1 134 ? 3.886 35.486 41.546 1.00 38.47 133 TYR A N 1
ATOM 1352 C CA . TYR A 1 134 ? 4.735 35.258 42.705 1.00 36.58 133 TYR A CA 1
ATOM 1353 C C . TYR A 1 134 ? 5.972 36.143 42.751 1.00 36.99 133 TYR A C 1
ATOM 1354 O O . TYR A 1 134 ? 6.779 35.999 43.676 1.00 38.79 133 TYR A O 1
ATOM 1372 N N . ILE A 1 135 ? 6.149 37.045 41.792 1.00 37.72 134 ILE A N 1
ATOM 1373 C CA . ILE A 1 135 ? 7.335 37.892 41.724 1.00 38.32 134 ILE A CA 1
ATOM 1374 C C . ILE A 1 135 ? 6.933 39.317 42.072 1.00 38.17 134 ILE A C 1
ATOM 1375 O O . ILE A 1 135 ? 5.953 39.843 41.530 1.00 36.58 134 ILE A O 1
ATOM 1391 N N . LYS A 1 136 ? 7.690 39.941 42.980 1.00 41.74 135 LYS A N 1
ATOM 1392 C CA . LYS A 1 136 ? 7.410 41.321 43.361 1.00 40.75 135 LYS A CA 1
ATOM 1393 C C . LYS A 1 136 ? 7.482 42.248 42.155 1.00 37.98 135 LYS A C 1
ATOM 1394 O O . LYS A 1 136 ? 6.629 43.128 41.987 1.00 37.69 135 LYS A O 1
ATOM 1413 N N . GLY A 1 137 ? 8.495 42.070 41.306 1.00 37.91 136 GLY A N 1
ATOM 1414 C CA . GLY A 1 137 ? 8.582 42.877 40.101 1.00 38.68 136 GLY A CA 1
ATOM 1415 C C . GLY A 1 137 ? 7.355 42.734 39.222 1.00 38.55 136 GLY A C 1
ATOM 1416 O O . GLY A 1 137 ? 6.788 43.725 38.755 1.00 40.31 136 GLY A O 1
ATOM 1420 N N . TRP A 1 138 ? 6.927 41.492 38.984 1.00 31.81 137 TRP A N 1
ATOM 1421 C CA . TRP A 1 138 ? 5.718 41.267 38.200 1.00 30.50 137 TRP A CA 1
ATOM 1422 C C . TRP A 1 138 ? 4.514 41.920 38.867 1.00 30.25 137 TRP A C 1
ATOM 1423 O O . TRP A 1 138 ? 3.724 42.610 38.211 1.00 31.30 137 TRP A O 1
ATOM 1444 N N . ARG A 1 139 ? 4.365 41.725 40.180 1.00 30.28 138 ARG A N 1
ATOM 1445 C CA . ARG A 1 139 ? 3.287 42.392 40.902 1.00 30.76 138 ARG A CA 1
ATOM 1446 C C . ARG A 1 139 ? 3.422 43.907 40.818 1.00 31.69 138 ARG A C 1
ATOM 1447 O O . ARG A 1 139 ? 2.417 44.624 40.872 1.00 31.09 138 ARG A O 1
ATOM 1468 N N . TYR A 1 140 ? 4.652 44.413 40.681 1.00 34.80 139 TYR A N 1
ATOM 1469 C CA . TYR A 1 140 ? 4.842 45.849 40.515 1.00 37.48 139 TYR A CA 1
ATOM 1470 C C . TYR A 1 140 ? 4.399 46.303 39.130 1.00 37.74 139 TYR A C 1
ATOM 1471 O O . TYR A 1 140 ? 3.831 47.392 38.981 1.00 35.77 139 TYR A O 1
ATOM 1489 N N . GLN A 1 141 ? 4.653 45.486 38.103 1.00 39.43 140 GLN A N 1
ATOM 1490 C CA . GLN A 1 141 ? 4.160 45.804 36.768 1.00 41.70 140 GLN A CA 1
ATOM 1491 C C . GLN A 1 141 ? 2.640 45.899 36.767 1.00 39.73 140 GLN A C 1
ATOM 1492 O O . GLN A 1 141 ? 2.062 46.845 36.219 1.00 41.64 140 GLN A O 1
ATOM 1506 N N . LEU A 1 142 ? 1.973 44.918 37.384 1.00 33.11 141 LEU A N 1
ATOM 1507 C CA . LEU A 1 142 ? 0.516 44.932 37.444 1.00 30.74 141 LEU A CA 1
ATOM 1508 C C . LEU A 1 142 ? 0.013 46.147 38.207 1.00 31.56 141 LEU A C 1
ATOM 1509 O O . LEU A 1 142 ? -0.991 46.761 37.825 1.00 32.02 141 LEU A O 1
ATOM 1525 N N . TYR A 1 143 ? 0.693 46.506 39.296 1.00 34.47 142 TYR A N 1
ATOM 1526 C CA . TYR A 1 143 ? 0.347 47.721 40.025 1.00 36.67 142 TYR A CA 1
ATOM 1527 C C . TYR A 1 143 ? 0.406 48.935 39.106 1.00 35.40 142 TYR A C 1
ATOM 1528 O O . TYR A 1 143 ? -0.545 49.720 39.031 1.00 36.38 142 TYR A O 1
ATOM 1546 N N . CYS A 1 144 ? 1.514 49.095 38.381 1.00 34.08 143 CYS A N 1
ATOM 1547 C CA . CYS A 1 144 ? 1.626 50.210 37.449 1.00 35.20 143 CYS A CA 1
ATOM 1548 C C . CYS A 1 144 ? 0.605 50.103 36.324 1.00 35.74 143 CYS A C 1
ATOM 1549 O O . CYS A 1 144 ? 0.174 51.126 35.781 1.00 36.16 143 CYS A O 1
ATOM 1557 N N . GLU A 1 145 ? 0.200 48.884 35.967 1.00 36.50 144 GLU A N 1
ATOM 1558 C CA . GLU A 1 145 ? -0.822 48.718 34.939 1.00 40.19 144 GLU A CA 1
ATOM 1559 C C . GLU A 1 145 ? -2.155 49.296 35.400 1.00 42.06 144 GLU A C 1
ATOM 1560 O O . GLU A 1 145 ? -2.807 50.047 34.666 1.00 44.44 144 GLU A O 1
ATOM 1572 N N . ALA A 1 146 ? -2.579 48.956 36.621 1.00 38.95 145 ALA A N 1
ATOM 1573 C CA . ALA A 1 146 ? -3.811 49.525 37.156 1.00 37.92 145 ALA A CA 1
ATOM 1574 C C . ALA A 1 146 ? -3.690 51.035 37.320 1.00 39.16 145 ALA A C 1
ATOM 1575 O O . ALA A 1 146 ? -4.663 51.770 37.118 1.00 38.14 145 ALA A O 1
ATOM 1582 N N . LYS A 1 147 ? -2.503 51.515 37.694 1.00 42.27 146 LYS A N 1
ATOM 1583 C CA . LYS A 1 147 ? -2.264 52.953 37.750 1.00 47.90 146 LYS A CA 1
ATOM 1584 C C . LYS A 1 147 ? -2.512 53.597 36.391 1.00 48.42 146 LYS A C 1
ATOM 1585 O O . LYS A 1 147 ? -3.159 54.645 36.294 1.00 48.86 146 LYS A O 1
ATOM 1604 N N . ASN A 1 148 ? -1.999 52.978 35.321 1.00 49.33 147 ASN A N 1
ATOM 1605 C CA . ASN A 1 148 ? -2.200 53.522 33.982 1.00 50.60 147 ASN A CA 1
ATOM 1606 C C . ASN A 1 148 ? -3.650 53.399 33.537 1.00 47.71 147 ASN A C 1
ATOM 1607 O O . ASN A 1 148 ? -4.118 54.208 32.727 1.00 49.98 147 ASN A O 1
ATOM 1618 N N . ALA A 1 149 ? -4.372 52.403 34.046 1.00 40.11 148 ALA A N 1
ATOM 1619 C CA . ALA A 1 149 ? -5.804 52.296 33.806 1.00 38.91 148 ALA A CA 1
ATOM 1620 C C . ALA A 1 149 ? -6.618 53.208 34.715 1.00 40.45 148 ALA A C 1
ATOM 1621 O O . ALA A 1 149 ? -7.849 53.219 34.612 1.00 41.13 148 ALA A O 1
ATOM 1628 N N . ARG A 1 150 ? -5.963 53.964 35.598 1.00 44.58 149 ARG A 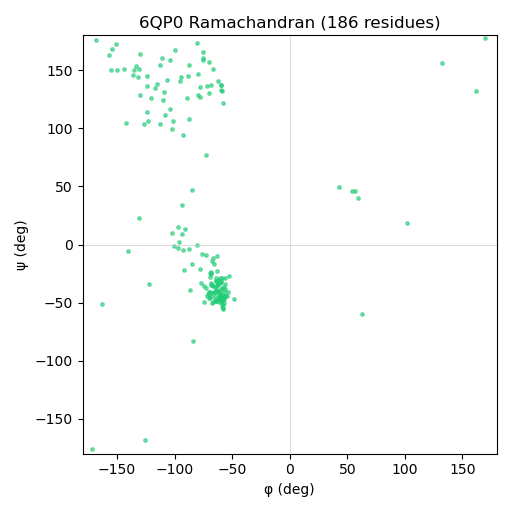N 1
ATOM 1629 C CA . ARG A 1 150 ? -6.643 54.901 36.493 1.00 48.88 149 ARG A CA 1
ATOM 1630 C C . ARG A 1 150 ? -7.694 54.184 37.340 1.00 45.75 149 ARG A C 1
ATOM 1631 O O . ARG A 1 150 ? -8.827 54.643 37.492 1.00 45.66 149 ARG A O 1
ATOM 1652 N N . THR A 1 151 ? -7.300 53.048 37.904 1.00 44.48 150 THR A N 1
ATOM 1653 C CA . THR A 1 151 ? -8.187 52.218 38.707 1.00 44.78 150 THR A CA 1
ATOM 1654 C C . THR A 1 151 ? -7.397 51.599 39.844 1.00 45.28 150 THR A C 1
ATOM 1655 O O . THR A 1 151 ? -6.185 51.375 39.715 1.00 45.86 150 THR A O 1
ATOM 1666 N N . PRO A 1 152 ? -8.041 51.312 40.978 1.00 44.37 151 PRO A N 1
ATOM 1667 C CA . PRO A 1 152 ? -7.306 50.768 42.122 1.00 42.81 151 PRO A CA 1
ATOM 1668 C C . PRO A 1 152 ? -6.839 49.341 41.875 1.00 39.59 151 PRO A C 1
ATOM 1669 O O . PRO A 1 152 ? -7.394 48.604 41.058 1.00 39.64 151 PRO A O 1
ATOM 1680 N N . SER A 1 153 ? -5.801 48.956 42.615 1.00 35.98 152 SER A N 1
ATOM 1681 C CA . SER A 1 153 ? -5.274 47.600 42.584 1.00 34.54 152 SER A CA 1
ATOM 1682 C C . SER A 1 153 ? -5.044 47.107 44.005 1.00 34.44 152 SER A C 1
ATOM 1683 O O . SER A 1 153 ? -4.817 47.896 44.926 1.00 35.25 152 SER A O 1
ATOM 1691 N N . CYS A 1 154 ? -5.102 45.787 44.171 1.00 36.16 153 CYS A N 1
ATOM 1692 C CA . CYS A 1 154 ? -4.826 45.164 45.457 1.00 36.01 153 CYS A CA 1
ATOM 1693 C C . CYS A 1 154 ? -4.274 43.768 45.210 1.00 34.56 153 CYS A C 1
ATOM 1694 O O . CYS A 1 154 ? -4.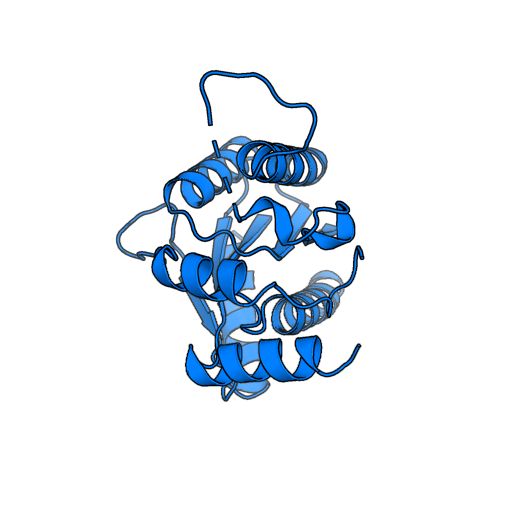245 43.277 44.077 1.00 33.50 153 CYS A O 1
ATOM 1702 N N . VAL A 1 155 ? -3.830 43.133 46.291 1.00 33.25 154 VAL A N 1
ATOM 1703 C CA . VAL A 1 155 ? -3.266 41.791 46.247 1.00 33.64 154 VAL A CA 1
ATOM 1704 C C . VAL A 1 155 ? -4.043 40.908 47.213 1.00 35.53 154 VAL A C 1
ATOM 1705 O O . VAL A 1 155 ? -4.351 41.321 48.338 1.00 37.09 154 VAL A O 1
ATOM 1718 N N . LEU A 1 156 ? -4.359 39.693 46.770 1.00 35.70 155 LEU A N 1
ATOM 1719 C CA . LEU A 1 156 ? -5.105 38.724 47.572 1.00 34.55 155 LEU A CA 1
ATOM 1720 C C . LEU A 1 156 ? -4.309 37.423 47.609 1.00 34.68 155 LEU A C 1
ATOM 1721 O O . LEU A 1 156 ? -4.298 36.665 46.633 1.00 33.04 155 LEU A O 1
ATOM 1737 N N . GLN A 1 157 ? -3.653 37.161 48.736 1.00 35.13 156 GLN A N 1
ATOM 1738 C CA . GLN A 1 157 ? -2.863 35.949 48.897 1.00 36.59 156 GLN A CA 1
ATOM 1739 C C . GLN A 1 157 ? -3.729 34.813 49.423 1.00 39.56 156 GLN A C 1
ATOM 1740 O O . GLN A 1 157 ? -4.640 35.027 50.230 1.00 40.30 156 GLN A O 1
ATOM 1754 N N . VAL A 1 158 ? -3.433 33.604 48.965 1.00 44.44 157 VAL A N 1
ATOM 1755 C CA . VAL A 1 158 ? -4.201 32.419 49.315 1.00 47.30 157 VAL A CA 1
ATOM 1756 C C . VAL A 1 158 ? -3.224 31.303 49.642 1.00 46.52 157 VAL A C 1
ATOM 1757 O O . VAL A 1 158 ? -2.109 31.250 49.112 1.00 46.82 157 VAL A O 1
ATOM 1770 N N . GLY A 1 159 ? -3.645 30.407 50.526 1.00 45.47 158 GLY A N 1
ATOM 1771 C CA . GLY A 1 159 ? -2.820 29.270 50.866 1.00 45.38 158 GLY A CA 1
ATOM 1772 C C . GLY A 1 159 ? -3.210 28.604 52.164 1.00 46.23 158 GLY A C 1
ATOM 1773 O O . GLY A 1 159 ? -3.413 29.274 53.180 1.00 44.68 158 GLY A O 1
ATOM 1777 N N . GLY A 1 160 ? -3.332 27.279 52.131 1.00 46.81 159 GLY A N 1
ATOM 1778 C CA . GLY A 1 160 ? -3.492 26.491 53.333 1.00 49.46 159 GLY A CA 1
ATOM 1779 C C . GLY A 1 160 ? -2.199 25.976 53.913 1.00 51.56 159 GLY A C 1
ATOM 1780 O O . GLY A 1 160 ? -2.205 25.372 54.988 1.00 53.36 159 GLY A O 1
ATOM 1784 N N . GLY A 1 161 ? -1.086 26.203 53.220 1.00 52.30 160 GLY A N 1
ATOM 1785 C CA . GLY A 1 161 ? 0.215 25.779 53.691 1.00 51.64 160 GLY A CA 1
ATOM 1786 C C . GLY A 1 161 ? 1.007 25.059 52.621 1.00 49.79 160 GLY A C 1
ATOM 1787 O O . GLY A 1 161 ? 0.433 24.513 51.675 1.00 51.61 160 GLY A O 1
ATOM 1791 N N . VAL A 1 162 ? 2.336 25.060 52.756 1.00 50.59 161 VAL A N 1
ATOM 1792 C CA . VAL A 1 162 ? 3.180 24.333 51.816 1.00 49.71 161 VAL A CA 1
ATOM 1793 C C . VAL A 1 162 ? 2.863 22.845 51.853 1.00 51.37 161 VAL A C 1
ATOM 1794 O O . VAL A 1 162 ? 2.948 22.156 50.829 1.00 52.60 161 VAL A O 1
ATOM 1807 N N . GLU A 1 163 ? 2.488 22.326 53.024 1.00 52.49 162 GLU A N 1
ATOM 1808 C CA . GLU A 1 163 ? 2.214 20.899 53.154 1.00 54.44 162 GLU A CA 1
ATOM 1809 C C . GLU A 1 163 ? 0.879 20.538 52.515 1.00 54.45 162 GLU A C 1
ATOM 1810 O O . GLU A 1 163 ? 0.793 19.586 51.732 1.00 55.38 162 GLU A O 1
ATOM 1816 N N . LYS A 1 164 ? -0.180 21.282 52.847 1.00 53.86 163 LYS A N 1
ATOM 1817 C CA . LYS A 1 164 ? -1.477 21.020 52.233 1.00 54.24 163 LYS A CA 1
ATOM 1818 C C . LYS A 1 164 ? -1.439 21.280 50.733 1.00 53.32 163 LYS A C 1
ATOM 1819 O O . LYS A 1 164 ? -2.159 20.625 49.972 1.00 53.56 163 LYS A O 1
ATOM 1828 N N . ALA A 1 165 ? -0.609 22.227 50.290 1.00 55.62 164 ALA A N 1
ATOM 1829 C CA . ALA A 1 165 ? -0.459 22.465 48.860 1.00 56.61 164 ALA A CA 1
ATOM 1830 C C . ALA A 1 165 ? 0.297 21.323 48.193 1.00 57.07 164 ALA A C 1
ATOM 1831 O O . ALA A 1 165 ? -0.085 20.868 47.108 1.00 55.31 164 ALA A O 1
ATOM 1838 N N . ARG A 1 166 ? 1.370 20.842 48.828 1.00 57.15 165 ARG A N 1
ATOM 1839 C CA . ARG A 1 166 ? 2.112 19.721 48.264 1.00 58.00 165 ARG A CA 1
ATOM 1840 C C . ARG A 1 166 ? 1.230 18.483 48.159 1.00 58.98 165 ARG A C 1
ATOM 1841 O O . ARG A 1 166 ? 1.283 17.757 47.161 1.00 61.10 165 ARG A O 1
ATOM 1862 N N . GLU A 1 167 ? 0.406 18.228 49.180 1.00 56.19 166 GLU A N 1
ATOM 1863 C CA . GLU A 1 167 ? -0.505 17.091 49.125 1.00 59.01 166 GLU A CA 1
ATOM 1864 C C . GLU A 1 167 ? -1.398 17.162 47.894 1.00 58.61 166 GLU A C 1
ATOM 1865 O O . GLU A 1 167 ? -1.594 16.157 47.201 1.00 60.83 166 GLU A O 1
ATOM 1871 N N . VAL A 1 168 ? -1.942 18.345 47.599 1.00 56.29 167 VAL A N 1
ATOM 1872 C CA . VAL A 1 168 ? -2.840 18.491 46.458 1.00 57.62 167 VAL A CA 1
ATOM 1873 C C . VAL A 1 168 ? -2.144 18.062 45.171 1.00 56.61 167 VAL A C 1
ATOM 1874 O O . VAL A 1 168 ? -2.670 17.248 44.402 1.00 58.85 167 VAL A O 1
ATOM 1887 N N . ASN A 1 169 ? -0.955 18.611 44.912 1.00 53.94 168 ASN A N 1
ATOM 1888 C CA . ASN A 1 169 ? -0.256 18.298 43.671 1.00 53.86 168 ASN A CA 1
ATOM 1889 C C . ASN A 1 169 ? 0.012 16.804 43.541 1.00 56.98 168 ASN A C 1
ATOM 1890 O O . ASN A 1 169 ? 0.079 16.282 42.422 1.00 57.98 168 ASN A O 1
ATOM 1901 N N . GLU A 1 170 ? 0.165 16.101 44.665 1.00 58.95 169 GLU A N 1
ATOM 1902 C CA . GLU A 1 170 ? 0.362 14.656 44.614 1.00 62.71 169 GLU A CA 1
ATOM 1903 C C . GLU A 1 170 ? -0.916 13.946 44.184 1.00 65.35 169 GLU A C 1
ATOM 1904 O O . GLU A 1 170 ? -0.885 13.055 43.328 1.00 67.91 169 GLU A O 1
ATOM 1916 N N . ARG A 1 171 ? -2.055 14.324 44.772 1.00 65.24 170 ARG A N 1
ATOM 1917 C CA . ARG A 1 171 ? -3.318 13.704 44.389 1.00 68.28 170 ARG A CA 1
ATOM 1918 C C . ARG A 1 171 ? -3.645 13.976 42.927 1.00 70.43 170 ARG A C 1
ATOM 1919 O O . ARG A 1 171 ? -4.233 13.123 42.253 1.00 74.12 170 ARG A O 1
ATOM 1930 N N . ARG A 1 172 ? -3.274 15.154 42.419 1.00 70.78 171 ARG A N 1
ATOM 1931 C CA . ARG A 1 172 ? -3.498 15.466 41.013 1.00 69.71 171 ARG A CA 1
ATOM 1932 C C . ARG A 1 172 ? -2.486 14.770 40.113 1.00 70.27 171 ARG A C 1
ATOM 1933 O O . ARG A 1 172 ? -2.824 14.402 38.982 1.00 74.65 171 ARG A O 1
ATOM 1954 N N . LEU A 1 173 ? -1.254 14.577 40.590 1.00 63.17 172 LEU A N 1
ATOM 1955 C CA . LEU A 1 173 ? -0.318 13.716 39.875 1.00 65.06 172 LEU A CA 1
ATOM 1956 C C . LEU A 1 173 ? -0.817 12.276 39.861 1.00 77.43 172 LEU A C 1
ATOM 1957 O O . LEU A 1 173 ? -0.728 11.587 38.838 1.00 72.53 172 LEU A O 1
ATOM 1973 N N . GLU A 1 174 ? -1.349 11.807 40.994 1.00 100.08 173 GLU A N 1
ATOM 1974 C CA . GLU A 1 174 ? -1.917 10.465 41.053 1.00 108.78 173 GLU A CA 1
ATOM 1975 C C . GLU A 1 174 ? -3.073 10.315 40.074 1.00 110.12 173 GLU A C 1
ATOM 1976 O O . GLU A 1 174 ? -3.172 9.305 39.367 1.00 117.81 173 GLU A O 1
ATOM 1988 N N . ARG A 1 175 ? -3.957 11.311 40.014 1.00 96.63 174 ARG A N 1
ATOM 1989 C CA . ARG A 1 175 ? -5.135 11.260 39.149 1.00 89.97 174 ARG A CA 1
ATOM 1990 C C . ARG A 1 175 ? -4.694 11.440 37.698 1.00 85.32 174 ARG A C 1
ATOM 1991 O O . ARG A 1 175 ? -4.833 12.506 37.093 1.00 83.37 174 ARG A O 1
ATOM 2000 N N . ARG A 1 176 ? -4.151 10.367 37.132 1.00 84.61 175 ARG A N 1
ATOM 2001 C CA . ARG A 1 176 ? -3.718 10.364 35.738 1.00 80.90 175 ARG A CA 1
ATOM 2002 C C . ARG A 1 176 ? -3.827 8.964 35.139 1.00 83.33 175 ARG A C 1
ATOM 2003 O O . ARG A 1 176 ? -3.310 7.995 35.697 1.00 86.74 175 ARG A O 1
ATOM 2024 N N . ALA A 1 196 ? -5.126 20.186 28.552 1.00 68.17 195 ALA A N 1
ATOM 2025 C CA . ALA A 1 196 ? -4.066 20.619 29.453 1.00 67.92 195 ALA A CA 1
ATOM 2026 C C . ALA A 1 196 ? -4.283 22.059 29.917 1.00 66.11 195 ALA A C 1
ATOM 2027 O O . ALA A 1 196 ? -3.549 22.559 30.766 1.00 65.70 195 ALA A O 1
ATOM 2033 N N . GLU A 1 197 ? -5.301 22.723 29.356 1.00 67.91 196 GLU A N 1
ATOM 2034 C CA . GLU A 1 197 ? -5.687 24.059 29.796 1.00 66.53 196 GLU A CA 1
ATOM 2035 C C . GLU A 1 197 ? -6.636 23.962 30.992 1.00 69.91 196 GLU A C 1
ATOM 2036 O O . GLU A 1 197 ? -7.673 24.647 31.040 1.00 70.76 196 GLU A O 1
ATOM 2048 N N . SER A 1 198 ? -6.277 23.140 31.961 1.00 58.81 197 SER A N 1
ATOM 2049 C CA . SER A 1 198 ? -7.177 22.746 33.033 1.00 52.15 197 SER A CA 1
ATOM 2050 C C . SER A 1 198 ? -6.847 23.470 34.333 1.00 48.49 197 SER A C 1
ATOM 2051 O O . SER A 1 198 ? -5.737 23.967 34.539 1.00 44.01 197 SER A O 1
ATOM 2059 N N . ASP A 1 199 ? -7.846 23.525 35.213 1.00 53.47 198 ASP A N 1
ATOM 2060 C CA . ASP A 1 199 ? -7.684 24.046 36.562 1.00 56.28 198 ASP A CA 1
ATOM 2061 C C . ASP A 1 199 ? -7.220 22.983 37.551 1.00 59.70 198 ASP A C 1
ATOM 2062 O O . ASP A 1 199 ? -6.976 23.308 38.718 1.00 60.02 198 ASP A O 1
ATOM 2071 N N . GLU A 1 200 ? -7.099 21.723 37.117 1.00 62.17 199 GLU A N 1
ATOM 2072 C CA . GLU A 1 200 ? -6.651 20.637 37.983 1.00 64.58 199 GLU A CA 1
ATOM 2073 C C . GLU A 1 200 ? -5.542 19.810 37.336 1.00 63.88 199 GLU A C 1
ATOM 2074 O O . GLU A 1 200 ? -5.339 18.650 37.709 1.00 66.30 199 GLU A O 1
ATOM 2086 N N . GLU A 1 201 ? -4.816 20.380 36.378 1.00 59.92 200 GLU A N 1
ATOM 2087 C CA . GLU A 1 201 ? -3.644 19.709 35.819 1.00 59.85 200 GLU A CA 1
ATOM 2088 C C . GLU A 1 201 ? -2.475 19.848 36.789 1.00 58.15 200 GLU A C 1
ATOM 2089 O O . GLU A 1 201 ? -2.152 20.967 37.200 1.00 55.38 200 GLU A O 1
ATOM 2101 N N . PRO A 1 202 ? -1.828 18.755 37.180 1.00 59.40 201 PRO A N 1
ATOM 2102 C CA . PRO A 1 202 ? -0.748 18.855 38.165 1.00 57.99 201 PRO A CA 1
ATOM 2103 C C . PRO A 1 202 ? 0.532 19.411 37.561 1.00 54.10 201 PRO A C 1
ATOM 2104 O O . PRO A 1 202 ? 0.739 19.413 36.346 1.00 55.18 201 PRO A O 1
ATOM 2115 N N . TYR A 1 203 ? 1.391 19.894 38.450 1.00 48.33 202 TYR A N 1
ATOM 2116 C CA . TYR A 1 203 ? 2.748 20.270 38.092 1.00 46.94 202 TYR A CA 1
ATOM 2117 C C . TYR A 1 203 ? 3.652 19.047 38.205 1.00 50.38 202 TYR A C 1
ATOM 2118 O O . TYR A 1 203 ? 3.373 18.116 38.967 1.00 52.88 202 TYR A O 1
ATOM 2136 N N . GLU A 1 204 ? 4.744 19.053 37.448 1.00 51.49 203 GLU A N 1
ATOM 2137 C CA . GLU A 1 204 ? 5.801 18.080 37.685 1.00 56.36 203 GLU A CA 1
ATOM 2138 C C . GLU A 1 204 ? 6.458 18.394 39.026 1.00 57.35 203 GLU A C 1
ATOM 2139 O O . GLU A 1 204 ? 6.693 19.560 39.356 1.00 55.63 203 GLU A O 1
ATOM 2151 N N . ARG A 1 205 ? 6.738 17.353 39.816 1.00 58.45 204 ARG A N 1
ATOM 2152 C CA . ARG A 1 205 ? 7.231 17.584 41.173 1.00 59.38 204 ARG A CA 1
ATOM 2153 C C . ARG A 1 205 ? 8.496 18.441 41.184 1.00 58.73 204 ARG A C 1
ATOM 2154 O O . ARG A 1 205 ? 8.741 19.165 42.157 1.00 57.94 204 ARG A O 1
ATOM 2175 N N . SER A 1 206 ? 9.304 18.388 40.121 1.00 64.93 205 SER A N 1
ATOM 2176 C CA . SER A 1 206 ? 10.450 19.288 40.013 1.00 66.82 205 SER A CA 1
ATOM 2177 C C . SER A 1 206 ? 9.995 20.735 39.862 1.00 62.27 205 SER A C 1
ATOM 2178 O O . SER A 1 206 ? 10.467 21.626 40.580 1.00 62.39 205 SER A O 1
ATOM 2186 N N . ASN A 1 207 ? 9.073 20.990 38.930 1.00 58.35 206 ASN A N 1
ATOM 2187 C CA . ASN A 1 207 ? 8.579 22.346 38.726 1.00 53.12 206 ASN A CA 1
ATOM 2188 C C . ASN A 1 207 ? 7.861 22.869 39.965 1.00 50.62 206 ASN A C 1
ATOM 2189 O O . ASN A 1 207 ? 7.923 24.067 40.269 1.00 48.63 206 ASN A O 1
ATOM 2200 N N . TRP A 1 208 ? 7.160 21.987 40.685 1.00 50.17 207 TRP A N 1
ATOM 2201 C CA . TRP A 1 208 ? 6.384 22.412 41.846 1.00 47.60 207 TRP A CA 1
ATOM 2202 C C . TRP A 1 208 ? 7.295 22.877 42.976 1.00 48.35 207 TRP A C 1
ATOM 2203 O O . TRP A 1 208 ? 7.103 23.965 43.532 1.00 46.34 207 TRP A O 1
ATOM 2224 N N . GLU A 1 209 ? 8.300 22.068 43.327 1.00 51.47 208 GLU A N 1
ATOM 2225 C CA . GLU A 1 209 ? 9.180 22.418 44.436 1.00 53.87 208 GLU A CA 1
ATOM 2226 C C . GLU A 1 209 ? 9.917 23.724 44.164 1.00 53.95 208 GLU A C 1
ATOM 2227 O O . GLU A 1 209 ? 9.943 24.625 45.011 1.00 52.01 208 GLU A O 1
ATOM 2239 N N . ASN A 1 210 ? 10.535 23.843 42.984 1.00 55.15 209 ASN A N 1
ATOM 2240 C CA . ASN A 1 210 ? 11.297 25.047 42.672 1.00 54.05 209 ASN A CA 1
ATOM 2241 C C . ASN A 1 210 ? 10.411 26.287 42.661 1.00 51.23 209 ASN A C 1
ATOM 2242 O O . ASN A 1 210 ? 10.880 27.384 42.988 1.00 50.01 209 ASN A O 1
ATOM 2253 N N . LEU A 1 211 ? 9.131 26.141 42.297 1.00 49.41 210 LEU A N 1
ATOM 2254 C CA . LEU A 1 211 ? 8.217 27.279 42.323 1.00 46.62 210 LEU A CA 1
ATOM 2255 C C . LEU A 1 211 ? 8.024 27.795 43.746 1.00 44.81 210 LEU A C 1
ATOM 2256 O O . LEU A 1 211 ? 8.112 29.002 43.997 1.00 43.37 210 LEU A O 1
ATOM 2272 N N . VAL A 1 212 ? 7.747 26.893 44.692 1.00 44.91 211 VAL A N 1
ATOM 2273 C CA . VAL A 1 212 ? 7.573 27.313 46.079 1.00 43.28 211 VAL A CA 1
ATOM 2274 C C . VAL A 1 212 ? 8.832 28.005 46.585 1.00 43.36 211 VAL A C 1
ATOM 2275 O O . VAL A 1 212 ? 8.769 29.068 47.212 1.00 42.56 211 VAL A O 1
ATOM 2288 N N . PHE A 1 213 ? 9.997 27.399 46.332 1.00 45.66 212 PHE A N 1
ATOM 2289 C CA . PHE A 1 213 ? 11.247 27.965 46.825 1.00 46.89 212 PHE A CA 1
ATOM 2290 C C . PHE A 1 213 ? 11.416 29.421 46.398 1.00 44.72 212 PHE A C 1
ATOM 2291 O O . PHE A 1 213 ? 11.868 30.255 47.191 1.00 44.77 212 PHE A O 1
ATOM 2308 N N . ARG A 1 214 ? 11.062 29.747 45.151 1.00 43.24 213 ARG A N 1
ATOM 2309 C CA . ARG A 1 214 ? 11.265 31.083 44.611 1.00 42.07 213 ARG A CA 1
ATOM 2310 C C . ARG A 1 214 ? 10.017 31.962 44.704 1.00 40.49 213 ARG A C 1
ATOM 2311 O O . ARG A 1 214 ? 9.957 33.012 44.055 1.00 39.26 213 ARG A O 1
ATOM 2332 N N . TYR A 1 215 ? 9.028 31.566 45.505 1.00 42.74 214 TYR A N 1
ATOM 2333 C CA . TYR A 1 215 ? 7.872 32.426 45.736 1.00 41.81 214 TYR A CA 1
ATOM 2334 C C . TYR A 1 215 ? 8.279 33.600 46.617 1.00 42.24 214 TYR A C 1
ATOM 2335 O O . TYR A 1 215 ? 9.011 33.439 47.598 1.00 45.55 214 TYR A O 1
ATOM 2353 N N . GLU A 1 216 ? 7.813 34.789 46.253 1.00 37.85 215 GLU A N 1
ATOM 2354 C CA . GLU A 1 216 ? 8.147 36.020 46.957 1.00 37.45 215 GLU A CA 1
ATOM 2355 C C . GLU A 1 216 ? 6.910 36.489 47.710 1.00 37.05 215 GLU A C 1
ATOM 2356 O O . GLU A 1 216 ? 5.920 36.898 47.094 1.00 36.84 215 GLU A O 1
ATOM 2368 N N . GLU A 1 217 ? 6.970 36.431 49.034 1.00 36.42 216 GLU A N 1
ATOM 2369 C CA . GLU A 1 217 ? 5.818 36.791 49.845 1.00 35.38 216 GLU A CA 1
ATOM 2370 C C . GLU A 1 217 ? 5.418 38.235 49.572 1.00 34.88 216 GLU A C 1
ATOM 2371 O O . GLU A 1 217 ? 6.286 39.114 49.467 1.00 35.73 216 GLU A O 1
ATOM 2383 N N . PRO A 1 218 ? 4.125 38.528 49.436 1.00 34.89 217 PRO A N 1
ATOM 2384 C CA . PRO A 1 218 ? 3.703 39.927 49.322 1.00 34.53 217 PRO A CA 1
ATOM 2385 C C . PRO A 1 218 ? 4.114 40.724 50.553 1.00 35.09 217 PRO A C 1
ATOM 2386 O O . PRO A 1 218 ? 3.984 40.265 51.690 1.00 35.21 217 PRO A O 1
ATOM 2397 N N . ASN A 1 219 ? 4.619 41.931 50.308 1.00 34.63 218 ASN A N 1
ATOM 2398 C CA . ASN A 1 219 ? 5.134 42.792 51.367 1.00 34.21 218 ASN A CA 1
ATOM 2399 C C . ASN A 1 219 ? 4.247 44.020 51.511 1.00 33.84 218 ASN A C 1
ATOM 2400 O O . ASN A 1 219 ? 4.321 44.939 50.680 1.00 32.40 218 ASN A O 1
ATOM 2411 N N . PRO A 1 220 ? 3.394 44.093 52.538 1.00 33.82 219 PRO A N 1
ATOM 2412 C CA . PRO A 1 220 ? 2.547 45.287 52.705 1.00 33.02 219 PRO A CA 1
ATOM 2413 C C . PRO A 1 220 ? 3.331 46.562 52.961 1.00 33.47 219 PRO A C 1
ATOM 2414 O O . PRO A 1 220 ? 2.734 47.646 52.945 1.00 33.96 219 PRO A O 1
ATOM 2425 N N . MET A 1 221 ? 4.638 46.470 53.215 1.00 34.10 220 MET A N 1
ATOM 2426 C CA . MET A 1 221 ? 5.452 47.672 53.336 1.00 35.33 220 MET A CA 1
ATOM 2427 C C . MET A 1 221 ? 5.585 48.385 51.995 1.00 35.43 220 MET A C 1
ATOM 2428 O O . MET A 1 221 ? 5.810 49.600 51.959 1.00 37.97 220 MET A O 1
ATOM 2442 N N . THR A 1 222 ? 5.451 47.652 50.893 1.00 34.44 221 THR A N 1
ATOM 2443 C CA . THR A 1 222 ? 5.563 48.228 49.561 1.00 34.64 221 THR A CA 1
ATOM 2444 C C . THR A 1 222 ? 4.184 48.593 49.028 1.00 34.96 221 THR A C 1
ATOM 2445 O O . THR A 1 222 ? 3.200 47.890 49.277 1.00 33.10 221 THR A O 1
ATOM 2456 N N . ARG A 1 223 ? 4.125 49.699 48.282 1.00 43.68 222 ARG A N 1
ATOM 2457 C CA . ARG A 1 223 ? 2.855 50.204 47.781 1.00 46.49 222 ARG A CA 1
ATOM 2458 C C . ARG A 1 223 ? 2.241 49.305 46.71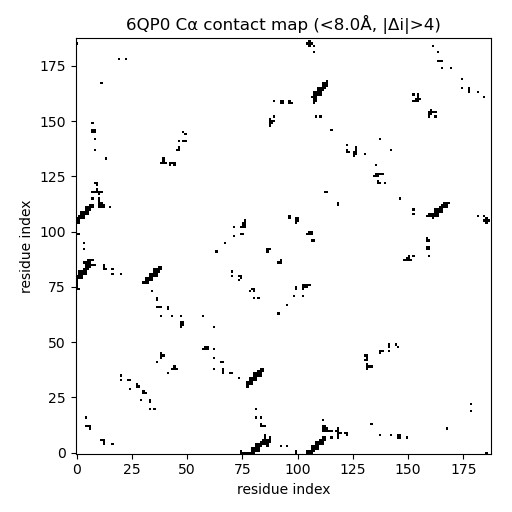8 1.00 43.15 222 ARG A C 1
ATOM 2459 O O . ARG A 1 223 ? 1.019 49.336 46.535 1.00 42.93 222 ARG A O 1
ATOM 2480 N N . TRP A 1 224 ? 3.044 48.511 46.013 1.00 38.73 223 TRP A N 1
ATOM 2481 C CA . TRP A 1 224 ? 2.513 47.668 44.952 1.00 36.18 223 TRP A CA 1
ATOM 2482 C C . TRP A 1 224 ? 1.981 46.336 45.459 1.00 34.70 223 TRP A C 1
ATOM 2483 O O . TRP A 1 224 ? 1.228 45.671 44.738 1.00 33.89 223 TRP A O 1
ATOM 2504 N N . ASP A 1 225 ? 2.345 45.932 46.673 1.00 35.67 224 ASP A N 1
ATOM 2505 C CA . ASP A 1 225 ? 1.770 44.746 47.293 1.00 34.91 224 ASP A CA 1
ATOM 2506 C C . ASP A 1 225 ? 0.634 45.079 48.250 1.00 34.13 224 ASP A C 1
ATOM 2507 O O . ASP A 1 225 ? 0.024 44.162 48.809 1.00 34.65 224 ASP A O 1
ATOM 2516 N N . SER A 1 226 ? 0.337 46.363 48.453 1.00 34.60 225 SER A N 1
ATOM 2517 C CA . SER A 1 226 ? -0.777 46.777 49.287 1.00 35.53 225 SER A CA 1
ATOM 2518 C C . SER A 1 226 ? -1.856 47.431 48.431 1.00 35.58 225 SER A C 1
ATOM 2519 O O . SER A 1 226 ? -1.560 47.978 47.364 1.00 33.36 225 SER A O 1
ATOM 2527 N N . PRO A 1 227 ? -3.124 47.401 48.868 1.00 38.69 226 PRO A N 1
ATOM 2528 C CA . PRO A 1 227 ? -3.606 46.722 50.082 1.00 39.25 226 PRO A CA 1
ATOM 2529 C C . PRO A 1 227 ? -3.577 45.19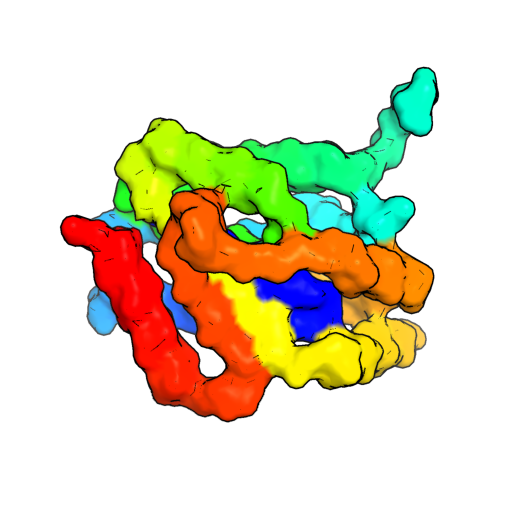9 49.955 1.00 37.91 226 PRO A C 1
ATOM 2530 O O . PRO A 1 227 ? -4.065 44.655 48.967 1.00 38.56 226 PRO A O 1
ATOM 2541 N N . LEU A 1 228 ? -2.999 44.527 50.947 1.00 36.25 227 LEU A N 1
ATOM 2542 C CA . LEU A 1 228 ? -2.849 43.079 50.928 1.00 35.59 227 LEU A CA 1
ATOM 2543 C C . LEU A 1 228 ? -3.995 42.421 51.684 1.00 35.79 227 LEU A C 1
ATOM 2544 O O . LEU A 1 228 ? -4.435 42.918 52.723 1.00 38.97 227 LEU A O 1
ATOM 2560 N N . PHE A 1 229 ? -4.472 41.299 51.152 1.00 37.40 228 PHE A N 1
ATOM 2561 C CA . PHE A 1 229 ? -5.494 40.491 51.801 1.00 39.87 228 PHE A CA 1
ATOM 2562 C C . PHE A 1 229 ? -5.095 39.028 51.687 1.00 42.13 228 PHE A C 1
ATOM 2563 O O . PHE A 1 229 ? -4.488 38.611 50.697 1.00 43.13 228 PHE A O 1
ATOM 2580 N N . LEU A 1 230 ? -5.435 38.252 52.713 1.00 41.15 229 LEU A N 1
ATOM 2581 C CA . LEU A 1 230 ? -5.071 36.844 52.771 1.00 43.01 229 LEU A CA 1
ATOM 2582 C C . LEU A 1 230 ? -6.290 36.005 53.124 1.00 46.59 229 LEU A C 1
ATOM 2583 O O . LEU A 1 230 ? -7.210 36.469 53.803 1.00 46.36 229 LEU A O 1
ATOM 2599 N N . LEU A 1 231 ? -6.286 34.759 52.650 1.00 52.99 230 LEU A N 1
ATOM 2600 C CA . LEU A 1 231 ? -7.371 33.813 52.916 1.00 57.31 230 LEU A CA 1
ATOM 2601 C C . LEU A 1 231 ? -6.751 32.432 53.109 1.00 60.20 230 LEU A C 1
ATOM 2602 O O . LEU A 1 231 ? -6.339 31.790 52.138 1.00 61.27 230 LEU A O 1
ATOM 2618 N N . ALA A 1 232 ? -6.683 31.982 54.356 1.00 59.74 231 ALA A N 1
ATOM 2619 C CA . ALA A 1 232 ? -6.292 30.611 54.634 1.00 62.02 231 ALA A CA 1
ATOM 2620 C C . ALA A 1 232 ? -7.446 29.671 54.301 1.00 65.09 231 ALA A C 1
ATOM 2621 O O . ALA A 1 232 ? -8.611 30.074 54.240 1.00 66.96 231 ALA A O 1
ATOM 2628 N N . TRP A 1 233 ? -7.112 28.401 54.076 1.00 60.98 232 TRP A N 1
ATOM 2629 C CA . TRP A 1 233 ? -8.145 27.414 53.783 1.00 63.42 232 TRP A CA 1
ATOM 2630 C C . TRP A 1 233 ? -9.177 27.356 54.905 1.00 64.93 232 TRP A C 1
ATOM 2631 O O . TRP A 1 233 ? -10.388 27.363 54.654 1.00 67.37 232 TRP A O 1
ATOM 2652 N N . ASP A 1 234 ? -8.713 27.302 56.154 1.00 65.01 233 ASP A N 1
ATOM 2653 C CA . ASP A 1 234 ? -9.615 27.145 57.287 1.00 67.03 233 ASP A CA 1
ATOM 2654 C C . ASP A 1 234 ? -10.500 28.362 57.507 1.00 65.60 233 ASP A C 1
ATOM 2655 O O . ASP A 1 234 ? -11.484 28.260 58.249 1.00 67.73 233 ASP A O 1
ATOM 2664 N N . ASP A 1 235 ? -10.186 29.500 56.888 1.00 62.40 234 ASP A N 1
ATOM 2665 C CA . ASP A 1 235 ? -11.065 30.657 56.987 1.00 61.56 234 ASP A CA 1
ATOM 2666 C C . ASP A 1 235 ? -12.443 30.274 56.463 1.00 66.96 234 ASP A C 1
ATOM 2667 O O . ASP A 1 235 ? -12.581 29.840 55.314 1.00 65.54 234 ASP A O 1
ATOM 2676 N N . ASP A 1 236 ? -13.458 30.413 57.310 1.00 78.06 235 ASP A N 1
ATOM 2677 C CA . ASP A 1 236 ? -14.791 29.961 56.949 1.00 85.97 235 ASP A CA 1
ATOM 2678 C C . ASP A 1 236 ? -15.486 30.989 56.056 1.00 85.18 235 ASP A C 1
ATOM 2679 O O . ASP A 1 236 ? -14.993 32.096 55.833 1.00 82.31 235 ASP A O 1
ATOM 2688 N N . GLU A 1 237 ? -16.670 30.613 55.559 1.00 71.93 236 GLU A N 1
ATOM 2689 C CA . GLU A 1 237 ? -17.376 31.433 54.577 1.00 70.39 236 GLU A CA 1
ATOM 2690 C C . GLU A 1 237 ? -17.568 32.885 55.017 1.00 67.77 236 GLU A C 1
ATOM 2691 O O . GLU A 1 237 ? -17.683 33.773 54.168 1.00 67.75 236 GLU A O 1
ATOM 2703 N N . ALA A 1 238 ? -17.619 33.155 56.330 1.00 61.77 237 ALA A N 1
ATOM 2704 C CA . ALA A 1 238 ? -17.817 34.519 56.817 1.00 63.33 237 ALA A CA 1
ATOM 2705 C C . ALA A 1 238 ? -16.517 35.308 56.963 1.00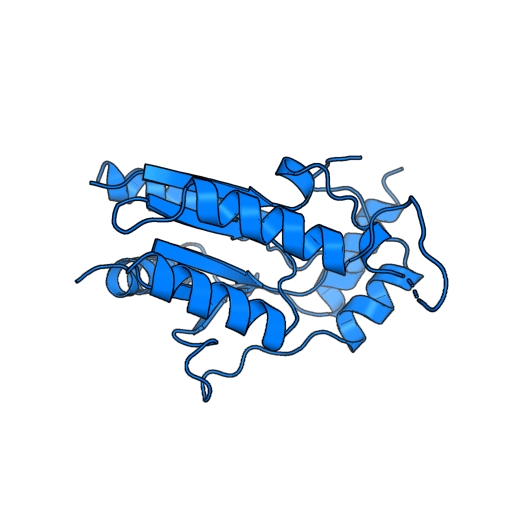 66.21 237 ALA A C 1
ATOM 2706 O O . ALA A 1 238 ? -16.496 36.513 56.679 1.00 62.19 237 ALA A O 1
ATOM 2713 N N . GLN A 1 239 ? -15.434 34.671 57.426 1.00 78.83 238 GLN A N 1
ATOM 2714 C CA . GLN A 1 239 ? -14.135 35.338 57.421 1.00 82.45 238 GLN A CA 1
ATOM 2715 C C . GLN A 1 239 ? -13.691 35.638 55.992 1.00 78.56 238 GLN A C 1
ATOM 2716 O O . GLN A 1 239 ? -13.134 36.707 55.718 1.00 82.35 238 GLN A O 1
ATOM 2730 N N . THR A 1 240 ? -13.944 34.711 55.060 1.00 72.18 239 THR A N 1
ATOM 2731 C CA . THR A 1 240 ? -13.740 35.015 53.648 1.00 64.04 239 THR A CA 1
ATOM 2732 C C . THR A 1 240 ? -14.647 36.160 53.209 1.00 62.92 239 THR A C 1
ATOM 2733 O O . THR A 1 240 ? -14.212 37.084 52.512 1.00 59.37 239 THR A O 1
ATOM 2744 N N . ARG A 1 241 ? -15.925 36.107 53.608 1.00 65.77 240 ARG A N 1
ATOM 2745 C CA . ARG A 1 241 ? -16.865 37.170 53.264 1.00 68.58 240 ARG A CA 1
ATOM 2746 C C . ARG A 1 241 ? -16.423 38.517 53.825 1.00 67.50 240 ARG A C 1
ATOM 2747 O O . ARG A 1 241 ? -16.673 39.556 53.202 1.00 70.31 240 ARG A O 1
ATOM 2768 N N . GLN A 1 242 ? -15.774 38.529 54.995 1.00 61.04 241 GLN A N 1
ATOM 2769 C CA . GLN A 1 242 ? -15.310 39.793 55.560 1.00 61.59 241 GLN A CA 1
ATOM 2770 C C . GLN A 1 242 ? -14.156 40.369 54.746 1.00 59.02 241 GLN A C 1
ATOM 2771 O O . GLN A 1 242 ? -14.095 41.585 54.522 1.00 59.98 241 GLN A O 1
ATOM 2785 N N . VAL A 1 243 ? -13.226 39.519 54.299 1.00 57.59 242 VAL A N 1
ATOM 2786 C CA . VAL A 1 243 ? -12.144 39.987 53.440 1.00 55.90 242 VAL A CA 1
ATOM 2787 C C . VAL A 1 243 ? -12.707 40.579 52.148 1.00 54.98 242 VAL A C 1
ATOM 2788 O O . VAL A 1 243 ? -12.292 41.654 51.705 1.00 54.30 242 VAL A O 1
ATOM 2801 N N . PHE A 1 244 ? -13.640 39.861 51.515 1.00 52.78 243 PHE A N 1
ATOM 2802 C CA . PHE A 1 244 ? -14.175 40.312 50.233 1.00 52.29 243 PHE A CA 1
ATOM 2803 C C . PHE A 1 244 ? -14.781 41.709 50.345 1.00 55.90 243 PHE A C 1
ATOM 2804 O O . PHE A 1 244 ? -14.681 42.512 49.408 1.00 55.83 243 PHE A O 1
ATOM 2821 N N . ASP A 1 245 ? -15.424 42.014 51.479 1.00 57.88 244 ASP A N 1
ATOM 2822 C CA . ASP A 1 245 ? -16.014 43.336 51.669 1.00 61.01 244 ASP A CA 1
ATOM 2823 C C . ASP A 1 245 ? -14.938 44.418 51.720 1.00 60.46 244 ASP A C 1
ATOM 2824 O O . ASP A 1 245 ? -15.120 45.509 51.166 1.00 61.55 244 ASP A O 1
ATOM 2833 N N . LYS A 1 246 ? -13.815 44.140 52.389 1.00 59.16 245 LYS A N 1
ATOM 2834 C CA . LYS A 1 246 ? -12.720 45.103 52.422 1.00 58.87 245 LYS A CA 1
ATOM 2835 C C . LYS A 1 246 ? -12.091 45.256 51.041 1.00 55.55 245 LYS A C 1
ATOM 2836 O O . LYS A 1 246 ? -11.671 46.358 50.664 1.00 55.85 245 LYS A O 1
ATOM 2855 N N . ILE A 1 247 ? -12.026 44.168 50.266 1.00 52.66 246 ILE A N 1
ATOM 2856 C CA . ILE A 1 247 ? -11.605 44.284 48.872 1.00 49.91 246 ILE A CA 1
ATOM 2857 C C . ILE A 1 247 ? -12.546 45.218 48.120 1.00 51.34 246 ILE A C 1
ATOM 2858 O O . ILE A 1 247 ? -12.108 46.079 47.349 1.00 50.46 246 ILE A O 1
ATOM 2874 N N . TRP A 1 248 ? -13.855 45.068 48.339 1.00 53.86 247 TRP A N 1
ATOM 2875 C CA . TRP A 1 248 ? -14.819 45.904 47.635 1.00 55.90 247 TRP A CA 1
ATOM 2876 C C . TRP A 1 248 ? -14.657 47.369 48.020 1.00 58.31 247 TRP A C 1
ATOM 2877 O O . TRP A 1 248 ? -14.602 48.250 47.154 1.00 58.24 247 TRP A O 1
ATOM 2898 N N . ASP A 1 249 ? -14.590 47.652 49.324 1.00 60.82 248 ASP A N 1
ATOM 2899 C CA . ASP A 1 249 ? -14.401 49.026 49.772 1.00 63.78 248 ASP A CA 1
ATOM 2900 C C . ASP A 1 249 ? -13.103 49.613 49.236 1.00 62.48 248 ASP A C 1
ATOM 2901 O O . ASP 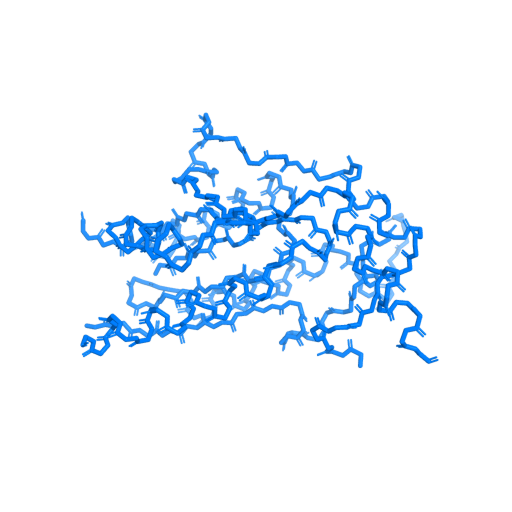A 1 249 ? -13.030 50.817 48.964 1.00 64.16 248 ASP A O 1
ATOM 2910 N N . ALA A 1 250 ? -12.072 48.780 49.069 1.00 61.61 249 ALA A N 1
ATOM 2911 C CA . ALA A 1 250 ? -10.796 49.270 48.563 1.00 59.40 249 ALA A CA 1
ATOM 2912 C C . ALA A 1 250 ? -10.905 49.715 47.110 1.00 58.30 249 ALA A C 1
ATOM 2913 O O . ALA A 1 250 ? -10.347 50.751 46.730 1.00 60.53 249 ALA A O 1
ATOM 2920 N N . ILE A 1 251 ? -11.619 48.951 46.281 1.00 52.46 250 ILE A N 1
ATOM 2921 C CA . ILE A 1 251 ? -11.703 49.255 44.856 1.00 53.96 250 ILE A CA 1
ATOM 2922 C C . ILE A 1 251 ? -12.938 50.100 44.570 1.00 63.78 250 ILE A C 1
ATOM 2923 O O . ILE A 1 251 ? -13.562 49.976 43.512 1.00 58.39 250 ILE A O 1
ATOM 2939 N N . ALA A 1 252 ? -13.286 50.969 45.522 1.00 81.43 251 ALA A N 1
ATOM 2940 C CA . ALA A 1 252 ? -14.317 51.979 45.328 1.00 91.61 251 ALA A CA 1
ATOM 2941 C C . ALA A 1 252 ? -13.733 53.348 45.652 1.00 95.99 251 ALA A C 1
ATOM 2942 O O . ALA A 1 252 ? -12.505 53.495 45.790 1.00 93.36 251 ALA A O 1
ATOM 2949 N N . GLY A 1 253 ? -14.583 54.356 45.772 1.00 99.09 252 GLY A N 1
ATOM 2950 C CA . GLY A 1 253 ? -14.144 55.698 46.092 1.00 102.79 252 GLY A CA 1
ATOM 2951 C C . GLY A 1 253 ? -13.391 55.772 47.405 1.00 103.42 252 GLY A C 1
ATOM 2952 O O . GLY A 1 253 ? -12.605 56.692 47.633 1.00 104.18 252 GLY A O 1
#

Sequence (188 aa):
PLIVVTGLPSSGKTTRARQLYAYLEERIASQYRLHYISDATLSISRSVYDAHVRSANASEKDARAALYAAVKRVLGPKDIVILDSLNYIKGWRYQLYCEAKNARTPSCVLQVGGGVEKAREVNERRLERRAESDEEPYERSNWENLVFRYEEPNPMTRWDSPLFLLAWDDDEAQTRQVFDKIWDAIAG

Solvent-accessible surface area: 10077 Å² total; per-residue (Å²): 1,0,0,4,0,0,1,27,1,12,1,13,16,26,74,13,0,122,63,0,75,58,11,0,97,79,77,34,88,124,187,60,149,35,39,62,12,4,20,16,76,53,76,19,51,40,69,27,10,128,146,193,122,158,83,110,126,69,53,31,148,73,4,54,60,39,3,72,32,10,0,128,187,46,14,8,79,68,7,0,0,0,0,7,5,6,5,12,45,75,38,8,2,84,84,0,38,30,4,0,123,101,23,200,13,55,18,2,2,0,27,6,27,30,34,62,74,56,0,89,32,34,2,45,149,70,30,133,105,172,103,122,38,36,94,51,10,16,98,145,79,3,4,72,81,2,26,180,70,24,60,109,10,47,82,176,28,135,55,0,37,56,35,26,100,2,45,97,141,49,86,126,71,92,3,107,87,20,4,50,105,0,35,97,38,5,46,128

Organism: Chaetomium thermophilum (strain DSM 1495 / CBS 144.50 / IMI 039719) (NCBI:txid759272)